Protein AF-0000000067173681 (afdb_homodimer)

Foldseek 3Di:
DDPVPPVCVVQCVLVVVLPQDPPDPVSVVVSVVQVVVQCVVCVVPFDWAWDDADPQFTKTWTWGWDHDPRFIWTKIWMWGAGPNDIDTDDIGTGTDD/DDPVPPVCVVQCVLVVVLPQDPPDPVSVVVSVVQQVVQCVVCVVPFDWAWDDADPQFTKTWTWGWDHDPRFIWTKIWMWGAGPNDIDTDDIGTGTDD

Solvent-accessible surface area (backbone atoms only — not comparable to full-atom values): 10618 Å² total; per-residue (Å²): 133,64,80,84,39,73,65,44,49,59,60,43,48,45,43,42,64,16,46,38,46,67,83,43,71,69,33,36,52,51,42,50,53,52,51,50,53,49,45,65,72,38,58,87,75,46,73,68,43,81,42,62,61,46,99,71,31,48,28,31,36,36,69,41,79,42,80,45,84,64,32,44,28,37,35,40,33,32,32,32,32,46,94,84,43,76,40,68,46,43,62,50,66,42,49,60,131,136,64,78,82,39,72,68,44,46,60,60,43,48,45,43,40,66,15,46,38,46,67,85,45,70,68,33,36,53,50,4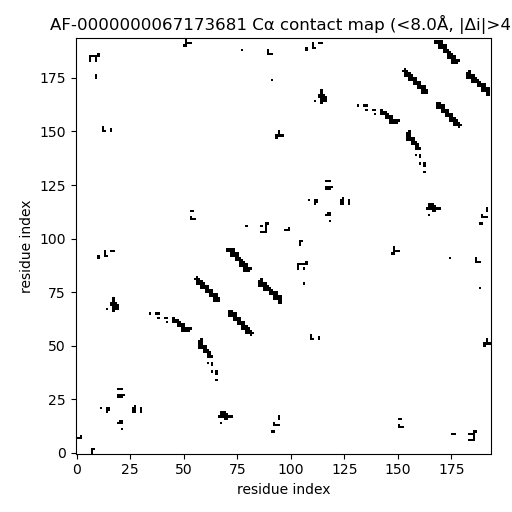3,50,53,52,51,50,52,49,45,65,73,37,57,87,75,45,74,69,43,83,43,62,60,45,98,72,31,48,29,32,37,36,68,40,79,43,80,45,84,64,32,44,27,37,34,41,33,32,33,33,31,46,94,83,44,76,40,68,44,45,63,52,67,41,48,58,131

Structure (mmCIF, N/CA/C/O backbone):
data_AF-0000000067173681-model_v1
#
loop_
_entity.id
_entity.type
_entity.pdbx_description
1 polymer Adhesin/hemolysin
#
loop_
_atom_site.group_PDB
_atom_site.id
_atom_site.type_symbol
_atom_site.label_atom_id
_atom_site.label_alt_id
_atom_site.label_comp_id
_atom_site.label_asym_id
_atom_site.label_entity_id
_atom_site.label_seq_id
_atom_site.pdbx_PDB_ins_code
_atom_site.Cartn_x
_atom_site.Cartn_y
_atom_site.Cartn_z
_atom_site.occupancy
_atom_site.B_iso_or_equiv
_atom_site.auth_seq_id
_atom_site.auth_comp_id
_atom_site.auth_asym_id
_atom_site.auth_atom_id
_atom_site.pdbx_PDB_model_num
ATOM 1 N N . MET A 1 1 ? -10.891 2.629 6.527 1 36.59 1 MET A N 1
ATOM 2 C CA . MET A 1 1 ? -9.789 2.182 7.371 1 36.59 1 MET A CA 1
ATOM 3 C C . MET A 1 1 ? -10.266 1.915 8.797 1 36.59 1 MET A C 1
ATOM 5 O O . MET A 1 1 ? -10.961 2.742 9.383 1 36.59 1 MET A O 1
ATOM 9 N N . ASP A 1 2 ? -10.516 0.755 9.281 1 40.88 2 ASP A N 1
ATOM 10 C CA . ASP A 1 2 ? -11 0.483 10.633 1 40.88 2 ASP A CA 1
ATOM 11 C C . ASP A 1 2 ? -9.898 0.709 11.664 1 40.88 2 ASP A C 1
ATOM 13 O O . ASP A 1 2 ? -8.914 -0.035 11.703 1 40.88 2 ASP A O 1
ATOM 17 N N . PRO A 1 3 ? -9.867 1.715 12.406 1 42.72 3 PRO A N 1
ATOM 18 C CA . PRO A 1 3 ? -8.867 2.008 13.438 1 42.72 3 PRO A CA 1
ATOM 19 C C . PRO A 1 3 ? -8.734 0.89 14.469 1 42.72 3 PRO A C 1
ATOM 21 O O . PRO A 1 3 ? -7.719 0.795 15.164 1 42.72 3 PRO A O 1
ATOM 24 N N . SER A 1 4 ? -9.766 0.269 14.672 1 41.62 4 SER A N 1
ATOM 25 C CA . SER A 1 4 ? -9.734 -0.761 15.703 1 41.62 4 SER A CA 1
ATOM 26 C C . SER A 1 4 ? -8.883 -1.949 15.281 1 41.62 4 SER A C 1
ATOM 28 O O . SER A 1 4 ? -8.586 -2.832 16.094 1 41.62 4 SER A O 1
ATOM 30 N N . ASN A 1 5 ? -8.617 -1.937 14 1 41.41 5 ASN A N 1
ATOM 31 C CA . ASN A 1 5 ? -7.801 -3.051 13.531 1 41.41 5 ASN A CA 1
ATOM 32 C C . ASN A 1 5 ? -6.32 -2.82 13.82 1 41.41 5 ASN A C 1
ATOM 34 O O . ASN A 1 5 ? -5.695 -1.951 13.211 1 41.41 5 ASN A O 1
ATOM 38 N N . VAL A 1 6 ? -5.867 -3.311 14.906 1 46.12 6 VAL A N 1
ATOM 39 C CA . VAL A 1 6 ? -4.496 -3.227 15.391 1 46.12 6 VAL A CA 1
ATOM 40 C C . VAL A 1 6 ? -3.523 -3.371 14.219 1 46.12 6 VAL A C 1
ATOM 42 O O . VAL A 1 6 ? -2.363 -2.963 14.312 1 46.12 6 VAL A O 1
ATOM 45 N N . ASN A 1 7 ? -3.889 -4.117 13.25 1 48.22 7 ASN A N 1
ATOM 46 C CA . ASN A 1 7 ? -3.049 -4.379 12.086 1 48.22 7 ASN A CA 1
ATOM 47 C C . ASN A 1 7 ? -2.861 -3.125 11.234 1 48.22 7 ASN A C 1
ATOM 49 O O . ASN A 1 7 ? -1.974 -3.076 10.383 1 48.22 7 ASN A O 1
ATOM 53 N N . ASN A 1 8 ? -3.721 -2.07 11.539 1 52.69 8 ASN A N 1
ATOM 54 C CA . ASN A 1 8 ? -3.762 -0.814 10.797 1 52.69 8 ASN A CA 1
ATOM 55 C C . ASN A 1 8 ? -2.994 0.289 11.523 1 52.69 8 ASN A C 1
ATOM 57 O O . ASN A 1 8 ? -2.996 1.441 11.086 1 52.69 8 ASN A O 1
ATOM 61 N N . GLY A 1 9 ? -2.445 -0.123 12.641 1 55.47 9 GLY A N 1
ATOM 62 C CA . GLY A 1 9 ? -1.83 0.885 13.492 1 55.47 9 GLY A CA 1
ATOM 63 C C . GLY A 1 9 ? -0.697 1.629 12.812 1 55.47 9 GLY A C 1
ATOM 64 O O . GLY A 1 9 ? -0.591 2.852 12.93 1 55.47 9 GLY A O 1
ATOM 65 N N . GLY A 1 10 ? 0.066 0.924 12.047 1 60.03 10 GLY A N 1
ATOM 66 C CA . GLY A 1 10 ? 1.229 1.562 11.445 1 60.03 10 GLY A CA 1
ATOM 67 C C . GLY A 1 10 ? 0.869 2.59 10.391 1 60.03 10 GLY A C 1
ATOM 68 O O . GLY A 1 10 ? 1.589 3.572 10.203 1 60.03 10 GLY A O 1
ATOM 69 N N . LYS A 1 11 ? -0.298 2.312 9.82 1 64.56 11 LYS A N 1
ATOM 70 C CA . LYS A 1 11 ? -0.664 3.271 8.781 1 64.56 11 LYS A CA 1
ATOM 71 C C . LYS A 1 11 ? -1.027 4.625 9.391 1 64.56 11 LYS A C 1
ATOM 73 O O . LYS A 1 11 ? -0.816 5.668 8.766 1 64.56 11 LYS A O 1
ATOM 78 N N . TRP A 1 12 ? -1.37 4.566 10.711 1 74.69 12 TRP A N 1
ATOM 79 C CA . TRP A 1 12 ? -1.871 5.797 11.32 1 74.69 12 TRP A CA 1
ATOM 80 C C . TRP A 1 12 ? -0.725 6.645 11.859 1 74.69 12 TRP A C 1
ATOM 82 O O . TRP A 1 12 ? -0.858 7.859 12 1 74.69 12 TRP A O 1
ATOM 92 N N . GLN A 1 13 ? 0.354 5.98 12.094 1 80.44 13 GLN A N 1
ATOM 93 C CA . GLN A 1 13 ? 1.46 6.664 12.75 1 80.44 13 GLN A CA 1
ATOM 94 C C . GLN A 1 13 ? 2.07 7.727 11.844 1 80.44 13 GLN A C 1
ATOM 96 O O . GLN A 1 13 ? 2.434 8.812 12.305 1 80.44 13 GLN A O 1
ATOM 101 N N . ALA A 1 14 ? 2.113 7.461 10.617 1 87.44 14 ALA A N 1
ATOM 102 C CA . ALA A 1 14 ? 2.633 8.445 9.672 1 87.44 14 ALA A CA 1
ATOM 103 C C . ALA A 1 14 ? 1.74 9.68 9.625 1 87.44 14 ALA A C 1
ATOM 105 O O . ALA A 1 14 ? 2.232 10.805 9.477 1 87.44 14 ALA A O 1
ATOM 106 N N . TRP A 1 15 ? 0.481 9.469 9.844 1 91.31 15 TRP A N 1
ATOM 107 C CA . TRP A 1 15 ? -0.465 10.578 9.805 1 91.31 15 TRP A CA 1
ATOM 108 C C . TRP A 1 15 ? -0.299 11.477 11.023 1 91.31 15 TRP A C 1
ATOM 110 O O . TRP A 1 15 ? -0.422 12.703 10.922 1 91.31 15 TRP A O 1
ATOM 120 N N . GLN A 1 16 ? -0.052 10.812 12.078 1 90.38 16 GLN A N 1
ATOM 121 C CA . GLN A 1 16 ? 0.198 11.586 13.289 1 90.38 16 GLN A CA 1
ATOM 122 C C . GLN A 1 16 ? 1.449 12.445 13.148 1 90.38 16 GLN A C 1
ATOM 124 O O . GLN A 1 16 ? 1.506 13.562 13.672 1 90.38 16 GLN A O 1
ATOM 129 N N . GLN A 1 17 ? 2.383 11.953 12.469 1 90.38 17 GLN A N 1
ATOM 130 C CA . GLN A 1 17 ? 3.648 12.656 12.312 1 90.38 17 GLN A CA 1
ATOM 131 C C . GLN A 1 17 ? 3.455 13.961 11.539 1 90.38 17 GLN A C 1
ATOM 133 O O . GLN A 1 17 ? 4.207 14.922 11.734 1 90.38 17 GLN A O 1
ATOM 138 N N . ILE A 1 18 ? 2.473 13.977 10.758 1 94.19 18 ILE A N 1
ATOM 139 C CA . ILE A 1 18 ? 2.25 15.227 10.031 1 94.19 18 ILE A CA 1
ATOM 140 C C . ILE A 1 18 ? 1.097 15.992 10.672 1 94.19 18 ILE A C 1
ATOM 142 O O . ILE A 1 18 ? 0.546 16.922 10.062 1 94.19 18 ILE A O 1
ATOM 146 N N . GLY A 1 19 ? 0.665 15.547 11.812 1 94.56 19 GLY A N 1
ATOM 147 C CA . GLY A 1 19 ? -0.113 16.422 12.68 1 94.56 19 GLY A CA 1
ATOM 148 C C . GLY A 1 19 ? -1.581 16.047 12.742 1 94.56 19 GLY A C 1
ATOM 149 O O . GLY A 1 19 ? -2.367 16.688 13.43 1 94.56 19 GLY A O 1
ATOM 150 N N . TYR A 1 20 ? -2.002 15.031 12.031 1 94.62 20 TYR A N 1
ATOM 151 C CA . TYR A 1 20 ? -3.408 14.656 12.094 1 94.62 20 TYR A CA 1
ATOM 152 C C . TYR A 1 20 ? -3.732 14 13.43 1 94.62 20 TYR A C 1
ATOM 154 O O . TYR A 1 20 ? -2.914 13.25 13.977 1 94.62 20 TYR A O 1
ATOM 162 N N . ASP A 1 21 ? -4.855 14.289 13.93 1 91.94 21 ASP A N 1
ATOM 163 C CA . ASP A 1 21 ? -5.395 13.562 15.078 1 91.94 21 ASP A CA 1
ATOM 164 C C . ASP A 1 21 ? -5.98 12.219 14.648 1 91.94 21 ASP A C 1
ATOM 166 O O . ASP A 1 21 ? -7.047 12.172 14.023 1 91.94 21 ASP A O 1
ATOM 170 N N . VAL A 1 22 ? -5.234 11.156 15 1 85.06 22 VAL A N 1
ATOM 171 C CA . VAL A 1 22 ? -5.719 9.844 14.578 1 85.06 22 VAL A CA 1
ATOM 172 C C . VAL A 1 22 ? -6.184 9.055 15.797 1 85.06 22 VAL A C 1
ATOM 174 O O . VAL A 1 22 ? -6.578 7.891 15.672 1 85.06 22 VAL A O 1
ATOM 177 N N . ASP A 1 23 ? -6.184 9.68 16.938 1 84.31 23 ASP A N 1
ATOM 178 C CA . ASP A 1 23 ? -6.535 8.977 18.172 1 84.31 23 ASP A CA 1
ATOM 179 C C . ASP A 1 23 ? -8.039 9.039 18.422 1 84.31 23 ASP A C 1
ATOM 181 O O . ASP A 1 23 ? -8.625 8.07 18.922 1 84.31 23 ASP A O 1
ATOM 185 N N . SER A 1 24 ? -8.609 10.18 18.062 1 89.31 24 SER A N 1
ATOM 186 C CA . SER A 1 24 ? -10.047 10.328 18.266 1 89.31 24 SER A CA 1
ATOM 187 C C . SER A 1 24 ? -10.82 10.039 16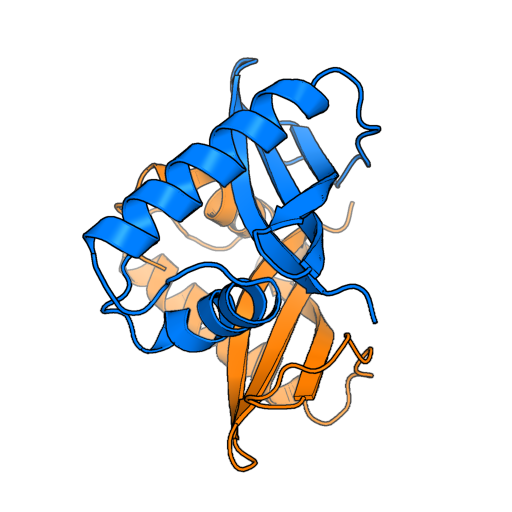.984 1 89.31 24 SER A C 1
ATOM 189 O O . SER A 1 24 ? -10.305 10.242 15.883 1 89.31 24 SER A O 1
ATOM 191 N N . GLU A 1 25 ? -12.07 9.602 17.125 1 89.81 25 GLU A N 1
ATOM 192 C CA . GLU A 1 25 ? -12.93 9.344 15.969 1 89.81 25 GLU A CA 1
ATOM 193 C C . GLU A 1 25 ? -13.148 10.617 15.156 1 89.81 25 GLU A C 1
ATOM 195 O O . GLU A 1 25 ? -13.062 10.594 13.922 1 89.81 25 GLU A O 1
ATOM 200 N N . VAL A 1 26 ? -13.477 11.703 15.859 1 92.56 26 VAL A N 1
ATOM 201 C CA . VAL A 1 26 ? -13.711 12.984 15.211 1 92.56 26 VAL A CA 1
ATOM 202 C C . VAL A 1 26 ? -12.453 13.422 14.461 1 92.56 26 VAL A C 1
ATOM 204 O O . VAL A 1 26 ? -12.523 13.898 13.328 1 92.56 26 VAL A O 1
ATOM 207 N N . GLY A 1 27 ? -11.281 13.266 15.07 1 92.88 27 GLY A N 1
ATOM 208 C CA . GLY A 1 27 ? -10.016 13.562 14.43 1 92.88 27 GLY A CA 1
ATOM 209 C C . GLY A 1 27 ? -9.781 12.766 13.164 1 92.88 27 GLY A C 1
ATOM 210 O O . GLY A 1 27 ? -9.375 13.312 12.133 1 92.88 27 GLY A O 1
ATOM 211 N N . ARG A 1 28 ? -10.039 11.492 13.266 1 90.38 28 ARG A N 1
ATOM 212 C CA . ARG A 1 28 ? -9.859 10.609 12.109 1 90.38 28 ARG A CA 1
ATOM 213 C C . ARG A 1 28 ? -10.797 11.008 10.969 1 90.38 28 ARG A C 1
ATOM 215 O O . ARG A 1 28 ? -10.391 11.008 9.805 1 90.38 28 ARG A O 1
ATOM 222 N N . GLN A 1 29 ? -11.992 11.32 11.273 1 92.88 29 GLN A N 1
ATOM 223 C CA . GLN A 1 29 ? -12.945 11.742 10.242 1 92.88 29 GLN A CA 1
ATOM 224 C C . GLN A 1 29 ? -12.5 13.047 9.586 1 92.88 29 GLN A C 1
ATOM 226 O O . GLN A 1 29 ? -12.586 13.188 8.367 1 92.88 29 GLN A O 1
ATOM 231 N N . SER A 1 30 ? -12.055 13.953 10.445 1 94.69 30 SER A N 1
ATOM 232 C CA . SER A 1 30 ? -11.547 15.219 9.93 1 94.69 30 SER A CA 1
ATOM 233 C C . SER A 1 30 ? -10.336 15.008 9.039 1 94.69 30 SER A C 1
ATOM 235 O O . SER A 1 30 ? -10.234 15.594 7.961 1 94.69 30 SER A O 1
ATOM 237 N N . ALA A 1 31 ? -9.406 14.18 9.516 1 93.56 31 ALA A N 1
ATOM 238 C CA . ALA A 1 31 ? -8.211 13.859 8.734 1 93.56 31 ALA A CA 1
ATOM 239 C C . ALA A 1 31 ? -8.586 13.242 7.391 1 93.56 31 ALA A C 1
ATOM 241 O O . ALA A 1 31 ? -8.078 13.664 6.348 1 93.56 31 ALA A O 1
ATOM 242 N N . ALA A 1 32 ? -9.461 12.281 7.469 1 92.31 32 ALA A N 1
ATOM 243 C CA . ALA A 1 32 ? -9.891 11.594 6.254 1 92.31 32 ALA A CA 1
ATOM 244 C C . ALA A 1 32 ? -10.5 12.578 5.254 1 92.31 32 ALA A C 1
ATOM 246 O O . ALA A 1 32 ? -10.172 12.547 4.066 1 92.31 32 ALA A O 1
ATOM 247 N N . SER A 1 33 ? -11.391 13.438 5.746 1 96.19 33 SER A N 1
ATOM 248 C CA . SER A 1 33 ? -12.031 14.43 4.887 1 96.19 33 SER A CA 1
ATOM 249 C C . SER A 1 33 ? -10.992 15.359 4.25 1 96.19 33 SER A C 1
ATOM 251 O O . SER A 1 33 ? -11.078 15.656 3.057 1 96.19 33 SER A O 1
ATOM 253 N N . ASP A 1 34 ? -10.086 15.766 4.992 1 97.31 34 ASP A N 1
ATOM 254 C CA . ASP A 1 34 ? -9.039 16.656 4.488 1 97.31 34 ASP A CA 1
ATOM 255 C C . ASP A 1 34 ? -8.188 15.953 3.428 1 97.31 34 ASP A C 1
ATOM 257 O O . ASP A 1 34 ? -7.934 16.516 2.361 1 97.31 34 ASP A O 1
ATOM 261 N N . VAL A 1 35 ? -7.785 14.734 3.682 1 95.56 35 VAL A N 1
ATOM 262 C CA . VAL A 1 35 ? -6.934 13.969 2.781 1 95.56 35 VAL A CA 1
ATOM 263 C C . VAL A 1 35 ? -7.676 13.688 1.478 1 95.56 35 VAL A C 1
ATOM 265 O O . VAL A 1 35 ? -7.121 13.859 0.389 1 95.56 35 VAL A O 1
ATOM 268 N N . VAL A 1 36 ? -8.93 13.344 1.622 1 95.06 36 VAL A N 1
ATOM 269 C CA . VAL A 1 36 ? -9.734 13.07 0.438 1 95.06 36 VAL A CA 1
ATOM 270 C C . VAL A 1 36 ? -9.844 14.328 -0.416 1 95.06 36 VAL A C 1
ATOM 272 O O . VAL A 1 36 ? -9.719 14.266 -1.642 1 95.06 36 VAL A O 1
ATOM 275 N N . ALA A 1 37 ? -10.117 15.445 0.213 1 97.38 37 ALA A N 1
ATOM 276 C CA . ALA A 1 37 ? -10.203 16.703 -0.513 1 97.38 37 ALA A CA 1
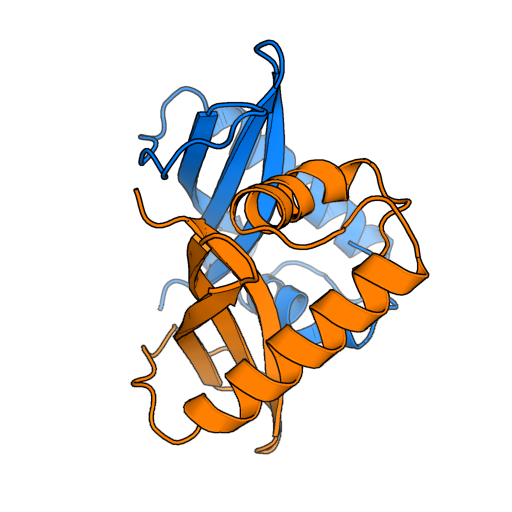ATOM 277 C C . ALA A 1 37 ? -8.898 17 -1.251 1 97.38 37 ALA A C 1
ATOM 279 O O . ALA A 1 37 ? -8.914 17.438 -2.406 1 97.38 37 ALA A O 1
ATOM 280 N N . GLN A 1 38 ? -7.789 16.734 -0.604 1 97.81 38 GLN A N 1
ATOM 281 C CA . GLN A 1 38 ? -6.496 16.984 -1.229 1 97.81 38 GLN A CA 1
ATOM 282 C C . GLN A 1 38 ? -6.266 16.047 -2.408 1 97.81 38 GLN A C 1
ATOM 284 O O . GLN A 1 38 ? -5.809 16.484 -3.471 1 97.81 38 GLN A O 1
ATOM 289 N N . ILE A 1 39 ? -6.602 14.828 -2.273 1 96.62 39 ILE A N 1
ATOM 290 C CA . ILE A 1 39 ? -6.457 13.875 -3.365 1 96.62 39 ILE A CA 1
ATOM 291 C C . ILE A 1 39 ? -7.309 14.32 -4.555 1 96.62 39 ILE A C 1
ATOM 293 O O . ILE A 1 39 ? -6.82 14.383 -5.684 1 96.62 39 ILE A O 1
ATOM 297 N N . GLN A 1 40 ? -8.531 14.617 -4.25 1 95.06 40 GLN A N 1
ATOM 298 C CA . GLN A 1 40 ? -9.469 14.977 -5.305 1 95.06 40 GLN A CA 1
ATOM 299 C C . GLN A 1 40 ? -8.992 16.203 -6.066 1 95.06 40 GLN A C 1
ATOM 301 O O . GLN A 1 40 ? -9.141 16.281 -7.289 1 95.06 40 GLN A O 1
ATOM 306 N N . SER A 1 41 ? -8.422 17.094 -5.363 1 96.69 41 SER A N 1
ATOM 307 C CA . SER A 1 41 ? -7.992 18.344 -5.988 1 96.69 41 SER A CA 1
ATOM 308 C C . SER A 1 41 ? -6.75 18.125 -6.848 1 96.69 41 SER A C 1
ATOM 310 O O . SER A 1 41 ? -6.473 18.922 -7.754 1 96.69 41 SER A O 1
ATOM 312 N N . GLN A 1 42 ? -5.984 17.031 -6.574 1 96.62 42 GLN A N 1
ATOM 313 C CA . GLN A 1 42 ? -4.684 16.891 -7.219 1 96.62 42 GLN A CA 1
ATOM 314 C C . GLN A 1 42 ? -4.691 15.758 -8.234 1 96.62 42 GLN A C 1
ATOM 316 O O . GLN A 1 42 ? -3.848 15.711 -9.125 1 96.62 42 GLN A O 1
ATOM 321 N N . LEU A 1 43 ? -5.551 14.82 -8.102 1 92.38 43 LEU A N 1
ATOM 322 C CA . LEU A 1 43 ? -5.508 13.586 -8.875 1 92.38 43 LEU A CA 1
ATOM 323 C C . LEU A 1 43 ? -5.52 13.883 -10.367 1 92.38 43 LEU A C 1
ATOM 325 O O . LEU A 1 43 ? -4.84 13.203 -11.148 1 92.38 43 LEU A O 1
ATOM 329 N N . GLY A 1 44 ? -6.293 14.922 -10.789 1 91.19 44 GLY A N 1
ATOM 330 C CA . GLY A 1 44 ? -6.41 15.25 -12.203 1 91.19 44 GLY A CA 1
ATOM 331 C C . GLY A 1 44 ? -5.137 15.828 -12.789 1 91.19 44 GLY A C 1
ATOM 332 O O . GLY A 1 44 ? -4.926 15.789 -14 1 91.19 44 GLY A O 1
ATOM 333 N N . SER A 1 45 ? -4.242 16.234 -11.93 1 94.19 45 SER A N 1
ATOM 334 C CA . SER A 1 45 ? -3.043 16.906 -12.414 1 94.19 45 SER A CA 1
ATOM 335 C C . SER A 1 45 ? -1.778 16.203 -11.938 1 94.19 45 SER A C 1
ATOM 337 O O . SER A 1 45 ? -0.666 16.625 -12.25 1 94.19 45 SER A O 1
ATOM 339 N N . THR A 1 46 ? -1.901 15.203 -11.219 1 95.25 46 THR A N 1
ATOM 340 C CA . THR A 1 46 ? -0.751 14.445 -10.742 1 95.25 46 THR A CA 1
ATOM 341 C C . THR A 1 46 ? -0.407 13.312 -11.703 1 95.25 46 THR A C 1
ATOM 343 O O . THR A 1 46 ? -1.284 12.547 -12.117 1 95.25 46 THR A O 1
ATOM 346 N N . PRO A 1 47 ? 0.865 13.203 -12.109 1 96.38 47 PRO A N 1
ATOM 347 C CA . PRO A 1 47 ? 1.241 12.109 -13 1 96.38 47 PRO A CA 1
ATOM 348 C C . PRO A 1 47 ? 0.953 10.734 -12.406 1 96.38 47 PRO A C 1
ATOM 350 O O . PRO A 1 47 ? 1.136 10.531 -11.203 1 96.38 47 PRO A O 1
ATOM 353 N N . ALA A 1 48 ? 0.468 9.867 -13.25 1 95.69 48 ALA A N 1
ATOM 354 C CA . ALA A 1 48 ? 0.209 8.477 -12.875 1 95.69 48 ALA A CA 1
ATOM 355 C C . ALA A 1 48 ? 1.254 7.543 -13.477 1 95.69 48 ALA A C 1
ATOM 357 O O . ALA A 1 48 ? 1.646 7.707 -14.633 1 95.69 48 ALA A O 1
ATOM 358 N N . GLU A 1 49 ? 1.744 6.676 -12.641 1 95.69 49 GLU A N 1
ATOM 359 C CA . GLU A 1 49 ? 2.607 5.605 -13.133 1 95.69 49 GLU A CA 1
ATOM 360 C C . GLU A 1 49 ? 1.804 4.344 -13.438 1 95.69 49 GLU A C 1
ATOM 362 O O . GLU A 1 49 ? 1.126 3.803 -12.562 1 95.69 49 GLU A O 1
ATOM 367 N N . ALA A 1 50 ? 1.933 3.898 -14.734 1 93.81 50 ALA A N 1
ATOM 368 C CA . ALA A 1 50 ? 1.22 2.686 -15.125 1 93.81 50 ALA A CA 1
ATOM 369 C C . ALA A 1 50 ? 1.816 1.455 -14.445 1 93.81 50 ALA A C 1
ATOM 371 O O . ALA A 1 50 ? 3.039 1.317 -14.359 1 93.81 50 ALA A O 1
ATOM 372 N N . LEU A 1 51 ? 0.898 0.636 -13.883 1 90.31 51 LEU A N 1
ATOM 373 C CA . LEU A 1 51 ? 1.25 -0.688 -13.383 1 90.31 51 LEU A CA 1
ATOM 374 C C . LEU A 1 51 ? 0.711 -1.778 -14.305 1 90.31 51 LEU A C 1
ATOM 376 O O . LEU A 1 51 ? -0.175 -1.522 -15.125 1 90.31 51 LEU A O 1
ATOM 380 N N . PRO A 1 52 ? 1.366 -2.936 -14.234 1 87.56 52 PRO A N 1
ATOM 381 C CA . PRO A 1 52 ? 0.794 -4.012 -15.047 1 87.56 52 PRO A CA 1
ATOM 382 C C . PRO A 1 52 ? -0.707 -4.184 -14.828 1 87.56 52 PRO A C 1
ATOM 384 O O . PRO A 1 52 ? -1.158 -4.305 -13.688 1 87.56 52 PRO A O 1
ATOM 387 N N . ALA A 1 53 ? -1.405 -4.207 -15.977 1 86.25 53 ALA A N 1
ATOM 388 C CA . ALA A 1 53 ? -2.861 -4.316 -15.922 1 86.25 53 ALA A CA 1
ATOM 389 C C . ALA A 1 53 ? -3.291 -5.73 -15.547 1 86.25 53 ALA A C 1
ATOM 391 O O . ALA A 1 53 ? -2.5 -6.672 -15.633 1 86.25 53 ALA A O 1
ATOM 392 N N . THR A 1 54 ? -4.543 -5.828 -15.031 1 81.25 54 THR A N 1
ATOM 393 C CA . THR A 1 54 ? -5.195 -7.117 -14.844 1 81.25 54 THR A CA 1
ATOM 394 C C . THR A 1 54 ? -6.312 -7.312 -15.867 1 81.25 54 THR A C 1
ATOM 396 O O . THR A 1 54 ? -6.609 -6.406 -16.641 1 81.25 54 THR A O 1
ATOM 399 N N . LYS A 1 55 ? -6.84 -8.469 -15.883 1 78.06 55 LYS A N 1
ATOM 400 C CA . LYS A 1 55 ? -7.965 -8.711 -16.781 1 78.06 55 LYS A CA 1
ATOM 401 C C . LYS A 1 55 ? -9.172 -7.867 -16.391 1 78.06 55 LYS A C 1
ATOM 403 O O . LYS A 1 55 ? -10.117 -7.723 -17.172 1 78.06 55 LYS A O 1
ATOM 408 N N . TRP A 1 56 ? -9.117 -7.316 -15.266 1 79.25 56 TRP A N 1
ATOM 409 C CA . TRP A 1 56 ? -10.266 -6.562 -14.766 1 79.25 56 TRP A CA 1
ATOM 410 C C . TRP A 1 56 ? -10.094 -5.07 -15.047 1 79.25 56 TRP A C 1
ATOM 412 O O . TRP A 1 56 ? -11.055 -4.305 -14.961 1 79.25 56 TRP A O 1
ATOM 422 N N . GLY A 1 57 ? -8.859 -4.723 -15.336 1 84.69 57 G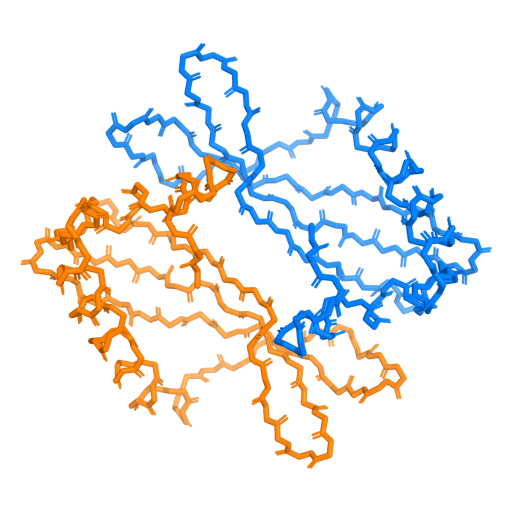LY A N 1
ATOM 423 C CA . GLY A 1 57 ? -8.719 -3.316 -15.68 1 84.69 57 GLY A CA 1
ATOM 424 C C . GLY A 1 57 ? -7.293 -2.807 -15.531 1 84.69 57 GLY A C 1
ATOM 425 O O . GLY A 1 57 ? -6.398 -3.557 -15.141 1 84.69 57 GLY A O 1
ATOM 426 N N . ASP A 1 58 ? -7.156 -1.52 -15.852 1 91.12 58 ASP A N 1
ATOM 427 C CA . ASP A 1 58 ? -5.863 -0.852 -15.773 1 91.12 58 ASP A CA 1
ATOM 428 C C . ASP A 1 58 ? -5.52 -0.478 -14.336 1 91.12 58 ASP A C 1
ATOM 430 O O . ASP A 1 58 ? -6.414 -0.246 -13.516 1 91.12 58 ASP A O 1
ATOM 434 N N . ARG A 1 59 ? -4.266 -0.453 -14.039 1 92 59 ARG A N 1
ATOM 435 C CA . ARG A 1 59 ? -3.787 -0.066 -12.719 1 92 59 ARG A CA 1
ATOM 436 C C . ARG A 1 59 ? -2.77 1.066 -12.812 1 92 59 ARG A C 1
ATOM 438 O O . ARG A 1 59 ? -2.004 1.141 -13.773 1 92 59 ARG A O 1
ATOM 445 N N . PHE A 1 60 ? -2.756 1.915 -11.789 1 94.62 60 PHE A N 1
ATOM 446 C CA . PHE A 1 60 ? -1.831 3.041 -11.734 1 94.62 60 PHE A CA 1
ATOM 447 C C . PHE A 1 60 ? -1.385 3.309 -10.305 1 94.62 60 PHE A C 1
ATOM 449 O O . PHE A 1 60 ? -2.158 3.125 -9.359 1 94.62 60 PHE A O 1
ATOM 456 N N . GLN A 1 61 ? -0.209 3.715 -10.219 1 95.44 61 GLN A N 1
ATOM 457 C CA . GLN A 1 61 ? 0.263 4.328 -8.977 1 95.44 61 GLN A CA 1
ATOM 458 C C . GLN A 1 61 ? 0.306 5.852 -9.102 1 95.44 61 GLN A C 1
ATOM 460 O O . GLN A 1 61 ? 0.767 6.383 -10.117 1 95.44 61 GLN A O 1
ATOM 465 N N . VAL A 1 62 ? -0.222 6.559 -8.219 1 97 62 VAL A N 1
ATOM 466 C CA . VAL A 1 62 ? -0.189 8.016 -8.156 1 97 62 VAL A CA 1
ATOM 467 C C . VAL A 1 62 ? 0.4 8.469 -6.824 1 97 62 VAL A C 1
ATOM 469 O O . VAL A 1 62 ? -0.071 8.055 -5.762 1 97 62 VAL A O 1
ATOM 472 N N . ASN A 1 63 ? 1.412 9.25 -6.816 1 97.44 63 ASN A N 1
ATOM 473 C CA . ASN A 1 63 ? 2.029 9.812 -5.621 1 97.44 63 ASN A CA 1
ATOM 474 C C . ASN A 1 63 ? 1.539 11.234 -5.359 1 97.44 63 ASN A C 1
ATOM 476 O O . ASN A 1 63 ? 1.9 12.164 -6.086 1 97.44 63 ASN A O 1
ATOM 480 N N . VAL A 1 64 ? 0.765 11.453 -4.352 1 97.5 64 VAL A N 1
ATOM 481 C CA . VAL A 1 64 ? 0.078 12.719 -4.086 1 97.5 64 VAL A CA 1
ATOM 482 C C . VAL A 1 64 ? 0.739 13.422 -2.906 1 97.5 64 VAL A C 1
ATOM 484 O O . VAL A 1 64 ? 0.792 12.883 -1.799 1 97.5 64 VAL A O 1
ATOM 487 N N . PRO A 1 65 ? 1.177 14.633 -3.121 1 97.69 65 PRO A N 1
ATOM 488 C CA . PRO A 1 65 ? 1.606 15.398 -1.95 1 97.69 65 PRO A CA 1
ATOM 489 C C . PRO A 1 65 ? 0.459 15.695 -0.985 1 97.69 65 PRO A C 1
ATOM 491 O O . PRO A 1 65 ? -0.639 16.047 -1.418 1 97.69 65 PRO A O 1
ATOM 494 N N . ILE A 1 66 ? 0.655 15.445 0.292 1 97.5 66 ILE A N 1
ATOM 495 C CA . ILE A 1 66 ? -0.313 15.711 1.352 1 97.5 66 ILE A CA 1
ATOM 496 C C . ILE A 1 66 ? 0.288 16.672 2.371 1 97.5 66 ILE A C 1
ATOM 498 O O . ILE A 1 66 ? 1.429 16.5 2.805 1 97.5 66 ILE A O 1
ATOM 502 N N . SER A 1 67 ? -0.51 17.672 2.648 1 97.94 67 SER A N 1
ATOM 503 C CA . SER A 1 67 ? -0.147 18.594 3.719 1 97.94 67 SER A CA 1
ATOM 504 C C . SER A 1 67 ? -1.047 18.406 4.938 1 97.94 67 SER A C 1
ATOM 506 O O . SER A 1 67 ? -2.271 18.516 4.832 1 97.94 67 SER A O 1
ATOM 508 N N . GLY A 1 68 ? -0.364 18.078 6.062 1 97.06 68 GLY A N 1
ATOM 509 C CA . GLY A 1 68 ? -1.087 18.031 7.324 1 97.06 68 GLY A CA 1
ATOM 510 C C . GLY A 1 68 ? -0.882 19.266 8.18 1 97.06 68 GLY A C 1
ATOM 511 O O . GLY A 1 68 ? -0.175 20.188 7.773 1 97.06 68 GLY A O 1
ATOM 512 N N . PRO A 1 69 ? -1.504 19.25 9.383 1 96.94 69 PRO A N 1
ATOM 513 C CA . PRO A 1 69 ? -1.452 20.422 10.273 1 96.94 69 PRO A CA 1
ATOM 514 C C . PRO A 1 69 ? -0.026 20.797 10.656 1 96.94 69 PRO A C 1
ATOM 516 O O . PRO A 1 69 ? 0.258 21.984 10.891 1 96.94 69 PRO A O 1
ATOM 519 N N . SER A 1 70 ? 0.883 19.781 10.719 1 95.75 70 SER A N 1
ATOM 520 C CA . SER A 1 70 ? 2.207 20.109 11.242 1 95.75 70 SER A CA 1
ATOM 521 C C . SER A 1 70 ? 3.305 19.438 10.43 1 95.75 70 SER A C 1
ATOM 523 O O . SER A 1 70 ? 4.402 19.203 10.938 1 95.75 70 SER A O 1
ATOM 525 N N . GLY A 1 71 ? 3.006 19.047 9.219 1 95.25 71 GLY A N 1
ATOM 526 C CA . GLY A 1 71 ? 3.994 18.406 8.359 1 95.25 71 GLY A CA 1
ATOM 527 C C . GLY A 1 71 ? 3.422 17.953 7.027 1 95.25 71 GLY A C 1
ATOM 528 O O . GLY A 1 71 ? 2.213 18.047 6.805 1 95.25 71 GLY A O 1
ATOM 529 N N . ASP A 1 72 ? 4.363 17.453 6.117 1 96.56 72 ASP A N 1
ATOM 530 C CA . ASP A 1 72 ? 3.996 17.031 4.766 1 96.56 72 ASP A CA 1
ATOM 531 C C . ASP A 1 72 ? 4.527 15.641 4.457 1 96.56 72 ASP A C 1
ATOM 533 O O . ASP A 1 72 ? 5.426 15.148 5.141 1 96.56 72 ASP A O 1
ATOM 537 N N . GLY A 1 73 ? 3.887 15.102 3.492 1 95.56 73 GLY A N 1
ATOM 538 C CA . GLY A 1 73 ? 4.359 13.82 2.982 1 95.56 73 GLY A CA 1
ATOM 539 C C . GLY A 1 73 ? 3.82 13.492 1.604 1 95.56 73 GLY A C 1
ATOM 540 O O . GLY A 1 73 ? 3.084 14.289 1.014 1 95.56 73 GLY A O 1
ATOM 541 N N . THR A 1 74 ? 4.316 12.438 1.051 1 96.44 74 THR A N 1
ATOM 542 C CA . THR A 1 74 ? 3.787 11.867 -0.185 1 96.44 74 THR A CA 1
ATOM 543 C C . THR A 1 74 ? 2.908 10.656 0.109 1 96.44 74 THR A C 1
ATOM 545 O O . THR A 1 74 ? 3.373 9.672 0.685 1 96.44 74 THR A O 1
ATOM 548 N N . LEU A 1 75 ? 1.67 10.773 -0.233 1 96.06 75 LEU A N 1
ATOM 549 C CA . LEU A 1 75 ? 0.776 9.625 -0.196 1 96.06 75 LEU A CA 1
ATOM 550 C C . LEU A 1 75 ? 0.914 8.789 -1.464 1 96.06 75 LEU A C 1
ATOM 552 O O . LEU A 1 75 ? 0.498 9.219 -2.543 1 96.06 75 LEU A O 1
ATOM 556 N N . VAL A 1 76 ? 1.554 7.641 -1.319 1 94.56 76 VAL A N 1
ATOM 557 C CA . VAL A 1 76 ? 1.596 6.684 -2.42 1 94.56 76 VAL A CA 1
ATOM 558 C C . VAL A 1 76 ? 0.255 5.961 -2.527 1 94.56 76 VAL A C 1
ATOM 560 O O . VAL A 1 76 ? -0.19 5.32 -1.571 1 94.56 76 VAL A O 1
ATOM 563 N N . THR A 1 77 ? -0.464 6.102 -3.639 1 94 77 THR A N 1
ATOM 564 C CA . THR A 1 77 ? -1.768 5.48 -3.85 1 94 77 THR A CA 1
ATOM 565 C C . THR A 1 77 ? -1.737 4.559 -5.062 1 94 77 THR A C 1
ATOM 567 O O . THR A 1 77 ? -1.058 4.844 -6.051 1 94 77 THR A O 1
ATOM 570 N N . VAL A 1 78 ? -2.408 3.502 -4.98 1 92.81 78 VAL A N 1
ATOM 571 C CA . VAL A 1 78 ? -2.576 2.562 -6.086 1 92.81 78 VAL A CA 1
ATOM 572 C C . VAL A 1 78 ? -4.055 2.434 -6.434 1 92.81 78 VAL A C 1
ATOM 574 O O . VAL A 1 78 ? -4.895 2.246 -5.551 1 92.81 78 VAL A O 1
ATOM 577 N N . TRP A 1 79 ? -4.27 2.559 -7.727 1 92.19 79 TRP A N 1
ATOM 578 C CA . TRP A 1 79 ? -5.641 2.615 -8.227 1 92.19 79 TRP A CA 1
ATOM 579 C C . TRP A 1 79 ? -5.887 1.529 -9.266 1 92.19 79 TRP A C 1
ATOM 581 O O . TRP A 1 79 ? -4.973 1.143 -9.992 1 92.19 79 TRP A O 1
ATOM 591 N N . GLN A 1 80 ? -7.078 1.094 -9.328 1 89.25 80 GLN A N 1
ATOM 592 C CA . GLN A 1 80 ? -7.562 0.237 -10.406 1 89.25 80 GLN A CA 1
ATOM 593 C C . GLN A 1 80 ? -8.773 0.856 -11.094 1 89.25 80 GLN A C 1
ATOM 595 O O . GLN A 1 80 ? -9.672 1.376 -10.43 1 89.25 80 GLN A O 1
ATOM 600 N N . VAL A 1 81 ? -8.648 0.882 -12.375 1 89 81 VAL A N 1
ATOM 601 C CA . VAL A 1 81 ? -9.75 1.432 -13.156 1 89 81 VAL A CA 1
ATOM 602 C C . VAL A 1 81 ? -10.625 0.298 -13.68 1 89 81 VAL A C 1
ATOM 604 O O . VAL A 1 81 ? -10.172 -0.525 -14.484 1 89 81 VAL A O 1
ATOM 607 N N . GLU A 1 82 ? -11.836 0.252 -13.102 1 81.12 82 GLU A N 1
ATOM 608 C CA . GLU A 1 82 ? -12.844 -0.697 -13.57 1 81.12 82 GLU A CA 1
ATOM 609 C C . GLU A 1 82 ? -14.008 0.021 -14.25 1 81.12 82 GLU A C 1
ATOM 611 O O . GLU A 1 82 ? -14.688 0.834 -13.617 1 81.12 82 GLU A O 1
ATOM 616 N N . ASN A 1 83 ? -14.266 -0.31 -15.477 1 84.56 83 ASN A N 1
ATOM 617 C CA . ASN A 1 83 ? -15.328 0.318 -16.25 1 84.56 83 ASN A CA 1
ATOM 618 C C . ASN A 1 83 ? -15.234 1.84 -16.203 1 84.56 83 ASN A C 1
ATOM 620 O O . ASN A 1 83 ? -16.234 2.521 -15.961 1 84.56 83 ASN A O 1
ATOM 624 N N . GLY A 1 84 ? -14.047 2.34 -16.234 1 86.12 84 GLY A N 1
ATOM 625 C CA . GLY A 1 84 ? -13.797 3.77 -16.312 1 86.12 84 GLY A CA 1
ATOM 626 C C . GLY A 1 84 ? -13.797 4.461 -14.961 1 86.12 84 GLY A C 1
ATOM 627 O O . GLY A 1 84 ? -13.586 5.672 -14.883 1 86.12 84 GLY A O 1
ATOM 628 N N . VAL A 1 85 ? -14.07 3.787 -13.906 1 86.44 85 VAL A N 1
ATOM 629 C CA . VAL A 1 85 ? -14.133 4.367 -12.57 1 86.44 85 VAL A CA 1
ATOM 630 C C . VAL A 1 85 ? -12.906 3.941 -11.766 1 86.44 85 VAL A C 1
ATOM 632 O O . VAL A 1 85 ? -12.688 2.75 -11.531 1 86.44 85 VAL A O 1
ATOM 635 N N . PRO A 1 86 ? -12.086 4.945 -11.391 1 88.5 86 PRO A N 1
ATOM 636 C CA . PRO A 1 86 ? -10.914 4.59 -10.586 1 88.5 86 PRO A CA 1
ATOM 637 C C . PRO A 1 86 ? -11.266 4.301 -9.133 1 88.5 86 PRO A C 1
ATOM 639 O O . PRO A 1 86 ? -12.086 5.008 -8.539 1 88.5 86 PRO A O 1
ATOM 642 N N . ARG A 1 87 ? -10.742 3.258 -8.625 1 87.25 87 ARG A N 1
ATOM 643 C CA . ARG A 1 87 ? -10.891 2.877 -7.227 1 87.25 87 ARG A CA 1
ATOM 644 C C . ARG A 1 87 ? -9.523 2.738 -6.555 1 87.25 87 ARG A C 1
ATOM 646 O O . ARG A 1 87 ? -8.641 2.055 -7.074 1 87.25 87 ARG A O 1
ATOM 653 N N . MET A 1 88 ? -9.391 3.385 -5.484 1 89.25 88 MET A N 1
ATOM 654 C CA . MET A 1 88 ? -8.133 3.252 -4.754 1 89.25 88 MET A CA 1
ATOM 655 C C . MET A 1 88 ? -8.047 1.891 -4.07 1 89.25 88 MET A C 1
ATOM 657 O O . MET A 1 88 ? -8.898 1.542 -3.256 1 89.25 88 MET A O 1
ATOM 661 N N . ILE A 1 89 ? -7.02 1.145 -4.297 1 87.25 89 ILE A N 1
ATOM 662 C CA . ILE A 1 89 ? -6.902 -0.216 -3.783 1 87.25 89 ILE A CA 1
ATOM 663 C C . ILE A 1 89 ? -6.074 -0.213 -2.5 1 87.25 89 ILE A C 1
ATOM 665 O O . ILE A 1 89 ? -6.328 -1.002 -1.588 1 87.25 89 ILE A O 1
ATOM 669 N N . THR A 1 90 ? -5.055 0.587 -2.414 1 87.75 90 THR A N 1
ATOM 670 C CA . THR A 1 90 ? -4.223 0.71 -1.222 1 87.75 90 THR A CA 1
ATOM 671 C C . THR A 1 90 ? -3.455 2.029 -1.232 1 87.75 90 THR A C 1
ATOM 673 O O . THR A 1 90 ? -3.508 2.775 -2.211 1 87.75 90 THR A O 1
ATOM 676 N N . ASN A 1 91 ? -2.9 2.359 -0.132 1 91.38 91 ASN A N 1
ATOM 677 C CA . ASN A 1 91 ? -2.057 3.543 -0.015 1 91.38 91 ASN A CA 1
ATOM 678 C C . ASN A 1 91 ? -1.129 3.453 1.193 1 91.38 91 ASN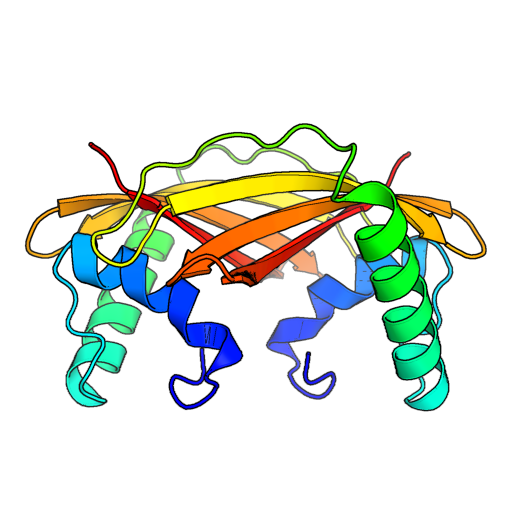 A C 1
ATOM 680 O O . ASN A 1 91 ? -1.334 2.619 2.078 1 91.38 91 ASN A O 1
ATOM 684 N N . PHE A 1 92 ? -0.089 4.262 1.219 1 90.62 92 PHE A N 1
ATOM 685 C CA . PHE A 1 92 ? 0.721 4.512 2.404 1 90.62 92 PHE A CA 1
ATOM 686 C C . PHE A 1 92 ? 1.393 5.879 2.322 1 90.62 92 PHE A C 1
ATOM 688 O O . PHE A 1 92 ? 1.683 6.367 1.229 1 90.62 92 PHE A O 1
ATOM 695 N N . LEU A 1 93 ? 1.629 6.453 3.459 1 93.12 93 LEU A N 1
ATOM 696 C CA . LEU A 1 93 ? 2.168 7.809 3.539 1 93.12 93 LEU A CA 1
ATOM 697 C C . LEU A 1 93 ? 3.668 7.781 3.812 1 93.12 93 LEU A C 1
ATOM 699 O O . LEU A 1 93 ? 4.117 7.133 4.762 1 93.12 93 LEU A O 1
ATOM 703 N N . LYS A 1 94 ? 4.43 8.438 2.926 1 92.75 94 LYS A N 1
ATOM 704 C CA . LYS A 1 94 ? 5.84 8.742 3.152 1 92.75 94 LYS A CA 1
ATOM 705 C C . LYS A 1 94 ? 6.02 10.156 3.693 1 92.75 94 LYS A C 1
ATOM 707 O O . LYS A 1 94 ? 5.844 11.133 2.963 1 92.75 94 LYS A O 1
ATOM 712 N N . VAL A 1 95 ? 6.391 10.266 4.965 1 91.69 95 VAL A N 1
ATOM 713 C CA . VAL A 1 95 ? 6.551 11.578 5.574 1 91.69 95 VAL A CA 1
ATOM 714 C C . VAL A 1 95 ? 7.824 12.242 5.047 1 91.69 95 VAL A C 1
ATOM 716 O O . VAL A 1 95 ? 8.844 11.578 4.859 1 91.69 95 VAL A O 1
ATOM 719 N N . TRP A 1 96 ? 7.645 13.539 4.812 1 89.75 96 TRP A N 1
ATOM 720 C CA . TRP A 1 96 ? 8.828 14.289 4.406 1 89.75 96 TRP A CA 1
ATOM 721 C C . TRP A 1 96 ? 9.664 14.688 5.621 1 89.75 96 TRP A C 1
ATOM 723 O O . TRP A 1 96 ? 9.117 14.977 6.688 1 89.75 96 TRP A O 1
ATOM 733 N N . LYS A 1 97 ? 11.047 14.438 5.57 1 76.88 97 LYS A N 1
ATOM 734 C CA . LYS A 1 97 ? 11.961 14.82 6.637 1 76.88 97 LYS A CA 1
ATOM 735 C C . LYS A 1 97 ? 12.062 16.344 6.75 1 76.88 97 LYS A C 1
ATOM 737 O O . LYS A 1 97 ? 11.898 17.047 5.762 1 76.88 97 LYS A O 1
ATOM 742 N N . MET B 1 1 ? -7.367 -9.352 5.172 1 36.97 1 MET B N 1
ATOM 743 C CA . MET B 1 1 ? -8.023 -8.734 4.02 1 36.97 1 MET B CA 1
ATOM 744 C C . MET B 1 1 ? -9.477 -9.18 3.928 1 36.97 1 MET B C 1
ATOM 746 O O . MET B 1 1 ? -9.781 -10.375 3.99 1 36.97 1 MET B O 1
ATOM 750 N N . ASP B 1 2 ? -10.484 -8.469 4.32 1 42.09 2 ASP B N 1
ATOM 751 C CA . ASP B 1 2 ? -11.883 -8.875 4.266 1 42.09 2 ASP B CA 1
ATOM 752 C C . ASP B 1 2 ? -12.406 -8.867 2.83 1 42.09 2 ASP B C 1
ATOM 754 O O . ASP B 1 2 ? -12.516 -7.801 2.217 1 42.09 2 ASP B O 1
ATOM 758 N N . PRO B 1 3 ? -12.609 -9.914 2.178 1 43.06 3 PRO B N 1
ATOM 759 C CA . PRO B 1 3 ? -13.117 -10.008 0.809 1 43.06 3 PRO B CA 1
ATOM 760 C C . PRO B 1 3 ? -14.477 -9.336 0.641 1 43.06 3 PRO B C 1
ATOM 762 O O . PRO B 1 3 ? -14.875 -9.008 -0.48 1 43.06 3 PRO B O 1
ATOM 765 N N . SER B 1 4 ? -15.18 -9.336 1.653 1 42.19 4 SER B N 1
ATOM 766 C CA . SER B 1 4 ? -16.516 -8.773 1.536 1 42.19 4 SER B CA 1
ATOM 767 C C . SER B 1 4 ? -16.469 -7.262 1.357 1 42.19 4 SER B C 1
ATOM 769 O O . SER B 1 4 ? -17.5 -6.633 1.061 1 42.19 4 SER B O 1
ATOM 771 N N . ASN B 1 5 ? -15.32 -6.762 1.645 1 41.84 5 ASN B N 1
ATOM 772 C CA . ASN B 1 5 ? -15.211 -5.316 1.488 1 41.84 5 ASN B CA 1
ATOM 773 C C . ASN B 1 5 ? -14.961 -4.926 0.034 1 41.84 5 ASN B C 1
ATOM 775 O O . ASN B 1 5 ? -13.891 -5.207 -0.513 1 41.84 5 ASN B O 1
ATOM 779 N N . VAL B 1 6 ? -15.992 -4.633 -0.672 1 46.59 6 VAL B N 1
ATOM 780 C CA . VAL B 1 6 ? -16 -4.23 -2.074 1 46.59 6 VAL B CA 1
ATOM 781 C C . VAL B 1 6 ? -14.812 -3.316 -2.361 1 46.59 6 VAL B C 1
ATOM 783 O O . VAL B 1 6 ? -14.391 -3.182 -3.512 1 46.59 6 VAL B O 1
ATOM 786 N N . ASN B 1 7 ? -14.438 -2.568 -1.394 1 48.53 7 ASN B N 1
ATOM 787 C CA . ASN B 1 7 ? -13.336 -1.617 -1.535 1 48.53 7 ASN B CA 1
ATOM 788 C C . ASN B 1 7 ? -12 -2.33 -1.713 1 48.53 7 ASN B C 1
ATOM 790 O O . ASN B 1 7 ? -11.023 -1.718 -2.137 1 48.53 7 ASN B O 1
ATOM 794 N N . ASN B 1 8 ? -12 -3.676 -1.418 1 53.06 8 ASN B N 1
ATOM 795 C CA . ASN B 1 8 ? -10.82 -4.531 -1.446 1 53.06 8 ASN B CA 1
ATOM 796 C C . ASN B 1 8 ? -10.742 -5.332 -2.742 1 53.06 8 ASN B C 1
ATOM 798 O O . ASN B 1 8 ? -9.844 -6.16 -2.91 1 53.06 8 ASN B O 1
ATOM 802 N N . GLY B 1 9 ? -11.742 -5.086 -3.553 1 55.62 9 GLY B N 1
ATOM 803 C CA . GLY B 1 9 ? -11.867 -5.918 -4.738 1 55.62 9 GLY B CA 1
ATOM 804 C C . GLY B 1 9 ? -10.664 -5.828 -5.66 1 55.62 9 GLY B C 1
ATOM 805 O O . GLY B 1 9 ? -10.18 -6.844 -6.16 1 55.62 9 GLY B O 1
ATOM 806 N N . GLY B 1 10 ? -10.125 -4.652 -5.777 1 60.91 10 GLY B N 1
ATOM 807 C CA . GLY B 1 10 ? -9.031 -4.496 -6.719 1 60.91 10 GLY B CA 1
ATOM 808 C C . GLY B 1 10 ? -7.762 -5.199 -6.285 1 60.91 10 GLY B C 1
ATOM 809 O O . GLY B 1 10 ? -6.98 -5.656 -7.121 1 60.91 10 GLY B O 1
ATOM 810 N N . LYS B 1 11 ? -7.691 -5.305 -4.945 1 64.81 11 LYS B N 1
ATOM 811 C CA . LYS B 1 11 ? -6.477 -5.969 -4.477 1 64.81 11 LYS B CA 1
ATOM 812 C C . LYS B 1 11 ? -6.492 -7.453 -4.832 1 64.81 11 LYS B C 1
ATOM 814 O O . LYS B 1 11 ? -5.438 -8.047 -5.066 1 64.81 11 LYS B O 1
ATOM 819 N N . TRP B 1 12 ? -7.73 -7.949 -5.082 1 74.56 12 TRP B N 1
ATOM 820 C CA . TRP B 1 12 ? -7.844 -9.391 -5.289 1 74.56 12 TRP B CA 1
ATOM 821 C C . TRP B 1 12 ? -7.621 -9.75 -6.758 1 74.56 12 TRP B C 1
ATOM 823 O O . TRP B 1 12 ? -7.246 -10.875 -7.078 1 74.56 12 TRP B O 1
ATOM 833 N N . GLN B 1 13 ? -7.828 -8.773 -7.562 1 79.94 13 GLN B N 1
ATOM 834 C CA . GLN B 1 13 ? -7.781 -9.047 -8.992 1 79.94 13 GLN B CA 1
ATOM 835 C C . GLN B 1 13 ? -6.367 -9.406 -9.438 1 79.94 13 GLN B C 1
ATOM 837 O O . GLN B 1 13 ? -6.176 -10.305 -10.266 1 79.94 13 GLN B O 1
ATOM 842 N N . ALA B 1 14 ? -5.426 -8.797 -8.867 1 87.5 14 ALA B N 1
ATOM 843 C CA . ALA B 1 14 ? -4.039 -9.117 -9.195 1 87.5 14 ALA B CA 1
ATOM 844 C C . ALA B 1 14 ? -3.695 -10.547 -8.781 1 87.5 14 ALA B C 1
ATOM 846 O O . ALA B 1 14 ? -2.939 -11.234 -9.477 1 87.5 14 ALA B O 1
ATOM 847 N N . TRP B 1 15 ? -4.32 -10.984 -7.727 1 91.38 15 TRP B N 1
ATOM 848 C CA . TRP B 1 15 ? -4.051 -12.328 -7.23 1 91.38 15 TRP B CA 1
ATOM 849 C C . TRP B 1 15 ? -4.648 -13.383 -8.156 1 91.38 15 TRP B C 1
ATOM 851 O O . TRP B 1 15 ? -4.055 -14.438 -8.367 1 91.38 15 TRP B O 1
ATOM 861 N N . GLN B 1 16 ? -5.789 -13.023 -8.609 1 90.62 16 GLN B N 1
ATOM 862 C CA . GLN B 1 16 ? -6.422 -13.93 -9.562 1 90.62 16 GLN B CA 1
ATOM 863 C C . GLN B 1 16 ? -5.582 -14.062 -10.828 1 90.62 16 GLN B C 1
ATOM 865 O O . GLN B 1 16 ? -5.531 -15.133 -11.438 1 90.62 16 GLN B O 1
ATOM 870 N N . GLN B 1 17 ? -4.961 -13.031 -11.203 1 90.5 17 GLN B N 1
ATOM 871 C CA . GLN B 1 17 ? -4.168 -13.023 -12.43 1 90.5 17 GLN B CA 1
ATOM 872 C C . GLN B 1 17 ? -2.99 -13.984 -12.328 1 90.5 17 GLN B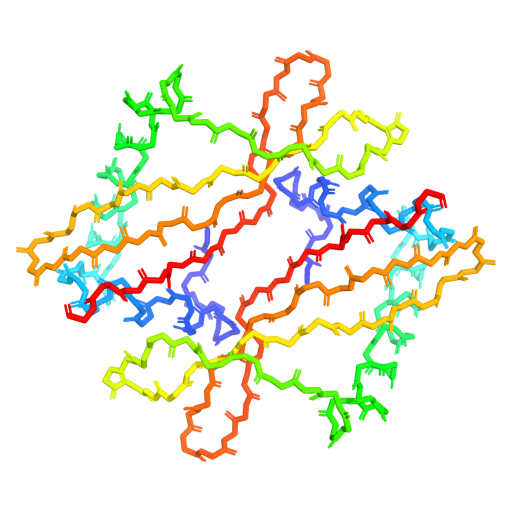 C 1
ATOM 874 O O . GLN B 1 17 ? -2.523 -14.516 -13.336 1 90.5 17 GLN B O 1
ATOM 879 N N . ILE B 1 18 ? -2.588 -14.219 -11.156 1 94.25 18 ILE B N 1
ATOM 880 C CA . ILE B 1 18 ? -1.477 -15.156 -11.031 1 94.25 18 ILE B CA 1
ATOM 881 C C . ILE B 1 18 ? -1.993 -16.5 -10.539 1 94.25 18 ILE B C 1
ATOM 883 O O . ILE B 1 18 ? -1.215 -17.344 -10.086 1 94.25 18 ILE B O 1
ATOM 887 N N . GLY B 1 19 ? -3.285 -16.672 -10.523 1 94.62 19 GLY B N 1
ATOM 888 C CA . GLY B 1 19 ? -3.852 -18 -10.484 1 94.62 19 GLY B CA 1
ATOM 889 C C . GLY B 1 19 ? -4.473 -18.344 -9.141 1 94.62 19 GLY B C 1
ATOM 890 O O . GLY B 1 19 ? -4.996 -19.453 -8.953 1 94.62 19 GLY B O 1
ATOM 891 N N . TYR B 1 20 ? -4.43 -17.453 -8.188 1 94.81 20 TYR B N 1
ATOM 892 C CA . TYR B 1 20 ? -5.035 -17.766 -6.898 1 94.81 20 TYR B CA 1
ATOM 893 C C . TYR B 1 20 ? -6.559 -17.75 -6.996 1 94.81 20 TYR B C 1
ATOM 895 O O . TYR B 1 20 ? -7.133 -16.922 -7.715 1 94.81 20 TYR B O 1
ATOM 903 N N . ASP B 1 21 ? -7.148 -18.641 -6.32 1 92.19 21 ASP B N 1
ATOM 904 C CA . ASP B 1 21 ? -8.594 -18.594 -6.133 1 92.19 21 ASP B CA 1
ATOM 905 C C . ASP B 1 21 ? -8.984 -17.594 -5.051 1 92.19 21 ASP B C 1
ATOM 907 O O . ASP B 1 21 ? -8.766 -17.844 -3.863 1 92.19 21 ASP B O 1
ATOM 911 N N . VAL B 1 22 ? -9.555 -16.469 -5.523 1 85.31 22 VAL B N 1
ATOM 912 C CA . VAL B 1 22 ? -9.898 -15.445 -4.547 1 85.31 22 VAL B CA 1
ATOM 913 C C . VAL B 1 22 ? -11.414 -15.344 -4.422 1 85.31 22 VAL B C 1
ATOM 915 O O . VAL B 1 22 ? -11.93 -14.508 -3.672 1 85.31 22 VAL B O 1
ATOM 918 N N . ASP B 1 23 ? -12.133 -16.188 -5.102 1 84.38 23 ASP B N 1
ATOM 919 C CA . ASP B 1 23 ? -13.594 -16.109 -5.113 1 84.38 23 ASP B CA 1
ATOM 920 C C . ASP B 1 23 ? -14.195 -16.906 -3.957 1 84.38 23 ASP B C 1
ATOM 922 O O . ASP B 1 23 ? -15.203 -16.5 -3.377 1 84.38 23 ASP B O 1
ATOM 926 N N . SER B 1 24 ? -13.531 -18 -3.645 1 89.44 24 SER B N 1
ATOM 927 C CA . SER B 1 24 ? -14.031 -18.828 -2.547 1 89.44 24 SER B CA 1
ATOM 928 C C . SER B 1 24 ? -13.273 -18.547 -1.254 1 89.44 24 SER B C 1
ATOM 930 O O . SER B 1 24 ? -12.102 -18.156 -1.285 1 89.44 24 SER B O 1
ATOM 932 N N . GLU B 1 25 ? -13.922 -18.766 -0.115 1 89.69 25 GLU B N 1
ATOM 933 C CA . GLU B 1 25 ? -13.289 -18.578 1.186 1 89.69 25 GLU B CA 1
ATOM 934 C C . GLU B 1 25 ? -12.086 -19.516 1.348 1 89.69 25 GLU B C 1
ATOM 936 O O . GLU B 1 25 ? -11.023 -19.078 1.794 1 89.69 25 GLU B O 1
ATOM 941 N N . VAL B 1 26 ? -12.297 -20.781 1.023 1 92.38 26 VAL B N 1
ATOM 942 C CA . VAL B 1 26 ? -11.234 -21.781 1.125 1 92.38 26 VAL B CA 1
ATOM 943 C C . VAL B 1 26 ? -10.062 -21.375 0.232 1 92.38 26 VAL B C 1
ATOM 945 O O . VAL B 1 26 ? -8.898 -21.484 0.636 1 92.38 26 VAL B O 1
ATOM 948 N N . GLY B 1 27 ? -10.336 -20.906 -0.991 1 92.88 27 GLY B N 1
ATOM 949 C CA . GLY B 1 27 ? -9.305 -20.422 -1.896 1 92.88 27 GLY B CA 1
ATOM 950 C C . GLY B 1 27 ? -8.508 -19.266 -1.326 1 92.88 27 GLY B C 1
ATOM 951 O O . GLY B 1 27 ? -7.281 -19.25 -1.4 1 92.88 27 GLY B O 1
ATOM 952 N N . ARG B 1 28 ? -9.227 -18.312 -0.763 1 90.19 28 ARG B N 1
ATOM 953 C CA . ARG B 1 28 ? -8.578 -17.156 -0.17 1 90.19 28 ARG B CA 1
ATOM 954 C C . ARG B 1 28 ? -7.68 -17.562 0.993 1 90.19 28 ARG B C 1
ATOM 956 O O . ARG B 1 28 ? -6.57 -17.031 1.14 1 90.19 28 ARG B O 1
ATOM 963 N N . GLN B 1 29 ? -8.125 -18.453 1.802 1 92.69 29 GLN B N 1
ATOM 964 C CA . GLN B 1 29 ? -7.316 -18.906 2.924 1 92.69 29 GLN B CA 1
ATOM 965 C C . GLN B 1 29 ? -6.059 -19.625 2.438 1 92.69 29 GLN B C 1
ATOM 967 O O . GLN B 1 29 ? -4.973 -19.422 2.986 1 92.69 29 GLN B O 1
ATOM 972 N N . SER B 1 30 ? -6.273 -20.453 1.426 1 94.5 30 SER B N 1
ATOM 973 C CA . SER B 1 30 ? -5.137 -21.156 0.84 1 94.5 30 SER B CA 1
ATOM 974 C C . SER B 1 30 ? -4.137 -20.188 0.233 1 94.5 30 SER B C 1
ATOM 976 O O . SER B 1 30 ? -2.928 -20.328 0.428 1 94.5 30 SER B O 1
ATOM 978 N N . ALA B 1 31 ? -4.664 -19.219 -0.516 1 93.31 31 ALA B N 1
ATOM 979 C CA . ALA B 1 31 ? -3.816 -18.203 -1.117 1 93.31 31 ALA B CA 1
ATOM 980 C C . ALA B 1 31 ? -3.037 -17.438 -0.05 1 93.31 31 ALA B C 1
ATOM 982 O O . ALA B 1 31 ? -1.822 -17.266 -0.167 1 93.31 31 ALA B O 1
ATOM 983 N N . ALA B 1 32 ? -3.762 -17.016 0.943 1 91.88 32 ALA B N 1
ATOM 984 C CA . ALA B 1 32 ? -3.137 -16.266 2.027 1 91.88 32 ALA B CA 1
ATOM 985 C C . ALA B 1 32 ? -2.014 -17.062 2.678 1 91.88 32 ALA B C 1
ATOM 987 O O . ALA B 1 32 ? -0.92 -16.547 2.904 1 91.88 32 ALA B O 1
ATOM 988 N N . SER B 1 33 ? -2.289 -18.328 2.988 1 96.06 33 SER B N 1
ATOM 989 C CA . SER B 1 33 ? -1.291 -19.203 3.605 1 96.06 33 SER B CA 1
ATOM 990 C C . SER B 1 33 ? -0.06 -19.344 2.719 1 96.06 33 SER B C 1
ATOM 992 O O . SER B 1 33 ? 1.072 -19.281 3.201 1 96.06 33 SER B O 1
ATOM 994 N N . ASP B 1 34 ? -0.272 -19.516 1.513 1 97.19 34 ASP B N 1
ATOM 995 C CA . ASP B 1 34 ? 0.831 -19.656 0.568 1 97.19 34 ASP B CA 1
ATOM 996 C C . ASP B 1 34 ? 1.662 -18.391 0.491 1 97.19 34 ASP B C 1
ATOM 998 O O . ASP B 1 34 ? 2.893 -18.438 0.554 1 97.19 34 ASP B O 1
ATOM 1002 N N . VAL B 1 35 ? 1.018 -17.25 0.389 1 95.44 35 VAL B N 1
ATOM 1003 C CA . VAL B 1 35 ? 1.682 -15.945 0.268 1 95.44 35 VAL B CA 1
ATOM 1004 C C . VAL B 1 35 ? 2.475 -15.656 1.539 1 95.44 35 VAL B C 1
ATOM 1006 O O . VAL B 1 35 ? 3.633 -15.234 1.473 1 95.44 35 VAL B O 1
ATOM 1009 N N . VAL B 1 36 ? 1.858 -15.961 2.654 1 94.75 36 VAL B N 1
ATOM 1010 C CA . VAL B 1 36 ? 2.533 -15.734 3.928 1 94.75 36 VAL B CA 1
ATOM 1011 C C . VAL B 1 36 ? 3.789 -16.594 4.012 1 94.75 36 VAL B C 1
ATOM 1013 O O . VAL B 1 36 ? 4.848 -16.125 4.438 1 94.75 36 VAL B O 1
ATOM 1016 N N . ALA B 1 37 ? 3.672 -17.844 3.641 1 97.25 37 ALA B N 1
ATOM 1017 C CA . ALA B 1 37 ? 4.828 -18.734 3.648 1 97.25 37 ALA B CA 1
ATOM 1018 C C . ALA B 1 37 ? 5.941 -18.203 2.756 1 97.25 37 ALA B C 1
ATOM 1020 O O . ALA B 1 37 ? 7.117 -18.234 3.133 1 97.25 37 ALA B O 1
ATOM 1021 N N . GLN B 1 38 ? 5.57 -17.672 1.617 1 97.75 38 GLN B N 1
ATOM 1022 C CA . GLN B 1 38 ? 6.566 -17.141 0.698 1 97.75 38 GLN B CA 1
ATOM 1023 C C . GLN B 1 38 ? 7.227 -15.891 1.274 1 97.75 38 GLN B C 1
ATOM 1025 O O . GLN B 1 38 ? 8.453 -15.742 1.205 1 97.75 38 GLN B O 1
ATOM 1030 N N . ILE B 1 39 ? 6.488 -15.039 1.863 1 96.44 39 ILE B N 1
ATOM 1031 C CA . ILE B 1 39 ? 7.043 -13.844 2.482 1 96.44 39 ILE B CA 1
ATOM 1032 C C . ILE B 1 39 ? 8.023 -14.234 3.582 1 96.44 39 ILE B C 1
ATOM 1034 O O . ILE B 1 39 ? 9.156 -13.742 3.619 1 96.44 39 ILE B O 1
ATOM 1038 N N . GLN B 1 40 ? 7.566 -15.125 4.41 1 94.94 40 GLN B N 1
ATOM 1039 C CA . GLN B 1 40 ? 8.375 -15.523 5.559 1 94.94 40 GLN B CA 1
ATOM 1040 C C . GLN B 1 40 ? 9.695 -16.141 5.113 1 94.94 40 GLN B C 1
ATOM 1042 O O . GLN B 1 40 ? 10.734 -15.914 5.734 1 94.94 40 GLN B O 1
ATOM 1047 N N . SER B 1 41 ? 9.633 -16.844 4.074 1 96.69 41 SER B N 1
ATOM 1048 C CA . SER B 1 41 ? 10.828 -17.531 3.605 1 96.69 41 SER B CA 1
ATOM 1049 C C . SER B 1 41 ? 11.812 -16.547 2.971 1 96.69 41 SER B C 1
ATOM 1051 O O . SER B 1 41 ? 13.008 -16.828 2.889 1 96.69 41 SER B O 1
ATOM 1053 N N . GLN B 1 42 ? 11.305 -15.375 2.518 1 96.69 42 GLN B N 1
ATOM 1054 C CA . GLN B 1 42 ? 12.156 -14.5 1.721 1 96.69 42 GLN B CA 1
ATOM 1055 C C . GLN B 1 42 ? 12.523 -13.234 2.496 1 96.69 42 GLN B C 1
ATOM 1057 O O . GLN B 1 42 ? 13.5 -12.562 2.166 1 96.69 42 GLN B O 1
ATOM 1062 N N . LEU B 1 43 ? 11.773 -12.844 3.439 1 92.38 43 LEU B N 1
ATOM 1063 C CA . LEU B 1 43 ? 11.898 -11.547 4.098 1 92.38 43 LEU B CA 1
ATOM 1064 C C . LEU B 1 43 ? 13.305 -11.359 4.656 1 92.38 43 LEU B C 1
ATOM 1066 O O . LEU B 1 43 ? 13.859 -10.258 4.602 1 92.38 43 LEU B O 1
ATOM 1070 N N . GLY B 1 44 ? 13.922 -12.461 5.184 1 91.25 44 GLY B N 1
ATOM 1071 C CA . GLY B 1 44 ? 15.242 -12.367 5.785 1 91.25 44 GLY B CA 1
ATOM 1072 C C . GLY B 1 44 ? 16.344 -12.133 4.77 1 91.25 44 GLY B C 1
ATOM 1073 O O . GLY B 1 44 ? 17.422 -11.641 5.113 1 91.25 44 GLY B O 1
ATOM 1074 N N . SER B 1 45 ? 16.016 -12.336 3.525 1 94.19 45 SER B N 1
ATOM 1075 C CA . SER B 1 45 ? 17.062 -12.242 2.506 1 94.19 45 SER B CA 1
ATOM 1076 C C . SER B 1 45 ? 16.688 -11.227 1.428 1 94.19 45 SER B C 1
ATOM 1078 O O . SER B 1 45 ? 17.453 -11.008 0.488 1 94.19 45 SER B O 1
ATOM 1080 N N . THR B 1 46 ? 15.602 -10.664 1.512 1 95.31 46 THR B N 1
ATOM 1081 C CA . THR B 1 46 ? 15.172 -9.656 0.542 1 95.31 46 THR B CA 1
ATOM 1082 C C . THR B 1 46 ? 15.602 -8.266 0.984 1 95.31 46 THR B C 1
ATOM 1084 O O . THR B 1 46 ? 15.375 -7.871 2.131 1 95.31 46 THR B O 1
ATOM 1087 N N . PRO B 1 47 ? 16.25 -7.5 0.093 1 96.38 47 PRO B N 1
ATOM 1088 C CA . PRO B 1 47 ? 16.641 -6.137 0.468 1 96.38 47 PRO B CA 1
ATOM 1089 C C . PRO B 1 47 ? 15.453 -5.273 0.869 1 96.38 47 PRO B C 1
ATOM 1091 O O . PRO B 1 47 ? 14.375 -5.375 0.267 1 96.38 47 PRO B O 1
ATOM 1094 N N . ALA B 1 48 ? 15.664 -4.496 1.895 1 95.69 48 ALA B N 1
ATOM 1095 C CA . ALA B 1 48 ? 14.672 -3.541 2.365 1 95.69 48 ALA B CA 1
ATOM 1096 C C . ALA B 1 48 ? 15.062 -2.113 2 1 95.69 48 ALA B C 1
ATOM 1098 O O . ALA B 1 48 ? 16.234 -1.736 2.113 1 95.69 48 ALA B O 1
ATOM 1099 N N . GLU B 1 49 ? 14.102 -1.41 1.478 1 95.62 49 GLU B N 1
ATOM 1100 C CA . GLU B 1 49 ? 14.289 0.021 1.258 1 95.62 49 GLU B CA 1
ATOM 1101 C C . GLU B 1 49 ? 13.789 0.832 2.449 1 95.62 49 GLU B C 1
ATOM 1103 O O . GLU B 1 49 ? 12.617 0.734 2.824 1 95.62 49 GLU B O 1
ATOM 1108 N N . ALA B 1 50 ? 14.734 1.664 3.014 1 93.81 50 ALA B N 1
ATOM 1109 C CA . ALA B 1 50 ? 14.344 2.5 4.145 1 93.81 50 ALA B CA 1
ATOM 1110 C C . ALA B 1 50 ? 13.383 3.6 3.711 1 93.81 50 ALA B C 1
ATOM 1112 O O . ALA B 1 50 ? 13.578 4.234 2.672 1 93.81 50 ALA B O 1
ATOM 1113 N N . LEU B 1 51 ? 12.281 3.721 4.496 1 90.19 51 LEU B N 1
ATOM 1114 C CA . LEU B 1 51 ? 11.367 4.848 4.375 1 90.19 51 LEU B CA 1
ATOM 1115 C C . LEU B 1 51 ? 11.539 5.812 5.543 1 90.19 51 LEU B C 1
ATOM 1117 O O . LEU B 1 51 ? 12.117 5.453 6.57 1 90.19 51 LEU B O 1
ATOM 1121 N N . PRO B 1 52 ? 11.148 7.059 5.297 1 87.44 52 PRO B N 1
ATOM 1122 C CA . PRO B 1 52 ? 11.219 7.965 6.445 1 87.44 52 PRO B CA 1
ATOM 1123 C C . PRO B 1 52 ? 10.555 7.387 7.691 1 87.44 52 PRO B C 1
ATOM 1125 O O . PRO B 1 52 ? 9.398 6.957 7.633 1 87.44 52 PRO B O 1
ATOM 1128 N N . ALA B 1 53 ? 11.336 7.434 8.781 1 86 53 ALA B N 1
ATOM 1129 C CA . ALA B 1 53 ? 10.844 6.879 10.047 1 86 53 ALA B CA 1
ATOM 1130 C C . ALA B 1 53 ? 9.781 7.777 10.664 1 86 53 ALA B C 1
ATOM 1132 O O . ALA B 1 53 ? 9.656 8.945 10.289 1 86 53 ALA B O 1
ATOM 1133 N N . THR B 1 54 ? 8.961 7.156 11.531 1 80.69 54 THR B N 1
ATOM 1134 C CA . THR B 1 54 ? 8.055 7.918 12.383 1 80.69 54 THR B CA 1
ATOM 1135 C C . THR B 1 54 ? 8.547 7.906 13.828 1 80.69 54 THR B C 1
ATOM 1137 O O . THR B 1 54 ? 9.531 7.238 14.156 1 80.69 54 THR B O 1
ATOM 1140 N N . LYS B 1 55 ? 7.914 8.688 14.617 1 77.5 55 LYS B N 1
ATOM 1141 C CA . LYS B 1 55 ? 8.273 8.68 16.031 1 77.5 55 LYS B CA 1
ATOM 1142 C C . LYS B 1 55 ? 7.973 7.32 16.672 1 77.5 55 LYS B C 1
ATOM 1144 O O . LYS B 1 55 ? 8.445 7.023 17.766 1 77.5 55 LYS B O 1
ATOM 1149 N N . TRP B 1 56 ? 7.266 6.523 15.977 1 78.88 56 TRP B N 1
ATOM 1150 C CA . TRP B 1 56 ? 6.852 5.242 16.531 1 78.88 56 TRP B CA 1
ATOM 1151 C C . TRP B 1 56 ? 7.773 4.121 16.062 1 78.88 56 TRP B C 1
ATOM 1153 O O . TRP B 1 56 ? 7.754 3.021 16.625 1 78.88 56 TRP B O 1
ATOM 1163 N N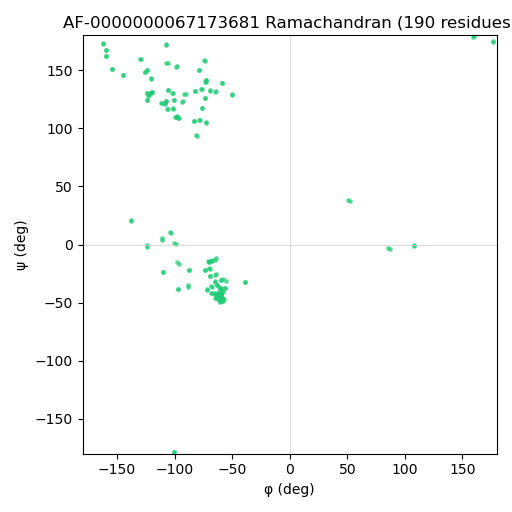 . GLY B 1 57 ? 8.523 4.449 15.047 1 84.56 57 GLY B N 1
ATOM 1164 C CA . GLY B 1 57 ? 9.461 3.408 14.656 1 84.56 57 GLY B CA 1
ATOM 1165 C C . GLY B 1 57 ? 9.953 3.557 13.227 1 84.56 57 GLY B C 1
ATOM 1166 O O . GLY B 1 57 ? 9.539 4.473 12.516 1 84.56 57 GLY B O 1
ATOM 1167 N N . ASP B 1 58 ? 10.836 2.617 12.875 1 91.19 58 ASP B N 1
ATOM 1168 C CA . ASP B 1 58 ? 11.422 2.594 11.539 1 91.19 58 ASP B CA 1
ATOM 1169 C C . ASP B 1 58 ? 10.445 1.994 10.523 1 91.19 58 ASP B C 1
ATOM 1171 O O . ASP B 1 58 ? 9.609 1.159 10.875 1 91.19 58 ASP B O 1
ATOM 1175 N N . ARG B 1 59 ? 10.539 2.428 9.312 1 91.94 59 ARG B N 1
ATOM 1176 C CA . ARG B 1 59 ? 9.703 1.911 8.234 1 91.94 59 ARG B CA 1
ATOM 1177 C C . ARG B 1 59 ? 10.555 1.426 7.066 1 91.94 59 ARG B C 1
ATOM 1179 O O . ARG B 1 59 ? 11.617 1.994 6.789 1 91.94 59 ARG B O 1
ATOM 1186 N N . PHE B 1 60 ? 10.062 0.422 6.379 1 94.69 60 PHE B N 1
ATOM 1187 C CA . PHE B 1 60 ? 10.758 -0.147 5.23 1 94.69 60 PHE B CA 1
ATOM 1188 C C . PHE B 1 60 ? 9.773 -0.607 4.168 1 94.69 60 PHE B C 1
ATOM 1190 O O . PHE B 1 60 ? 8.672 -1.068 4.488 1 94.69 60 PHE B O 1
ATOM 1197 N N . GLN B 1 61 ? 10.188 -0.471 3.002 1 95.38 61 GLN B N 1
ATOM 1198 C CA . GLN B 1 61 ? 9.523 -1.155 1.899 1 95.38 61 GLN B CA 1
ATOM 1199 C C . GLN B 1 61 ? 10.305 -2.393 1.469 1 95.38 61 GLN B C 1
ATOM 1201 O O . GLN B 1 61 ? 11.531 -2.346 1.338 1 95.38 61 GLN B O 1
ATOM 1206 N N . VAL B 1 62 ? 9.703 -3.482 1.339 1 96.94 62 VAL B N 1
ATOM 1207 C CA . VAL B 1 62 ? 10.297 -4.723 0.858 1 96.94 62 VAL B CA 1
ATOM 1208 C C . VAL B 1 62 ? 9.508 -5.246 -0.343 1 96.94 62 VAL B C 1
ATOM 1210 O O . VAL B 1 62 ? 8.289 -5.414 -0.266 1 96.94 62 VAL B O 1
ATOM 1213 N N . ASN B 1 63 ? 10.133 -5.473 -1.447 1 97.44 63 ASN B N 1
ATOM 1214 C CA . ASN B 1 63 ? 9.523 -6.035 -2.648 1 97.44 63 ASN B CA 1
ATOM 1215 C C . ASN B 1 63 ? 9.789 -7.535 -2.762 1 97.44 63 ASN B C 1
ATOM 1217 O O . ASN B 1 63 ? 10.914 -7.953 -3.037 1 97.44 63 ASN B O 1
ATOM 1221 N N . VAL B 1 64 ? 8.797 -8.359 -2.588 1 97.5 64 VAL B N 1
ATOM 1222 C CA . VAL B 1 64 ? 8.938 -9.805 -2.48 1 97.5 64 VAL B CA 1
ATOM 1223 C C . VAL B 1 64 ? 8.414 -10.469 -3.754 1 97.5 64 VAL B C 1
ATOM 1225 O O . VAL B 1 64 ? 7.242 -10.305 -4.109 1 97.5 64 VAL B O 1
ATOM 1228 N N . PRO B 1 65 ? 9.25 -11.234 -4.383 1 97.69 65 PRO B N 1
ATOM 1229 C CA . PRO B 1 65 ? 8.695 -12.047 -5.469 1 97.69 65 PRO B CA 1
ATOM 1230 C C . PRO B 1 65 ? 7.684 -13.078 -4.977 1 97.69 65 PRO B C 1
ATOM 1232 O O . PRO B 1 65 ? 7.914 -13.742 -3.961 1 97.69 65 PRO B O 1
ATOM 1235 N N . ILE B 1 66 ? 6.543 -13.156 -5.613 1 97.5 66 ILE B N 1
ATOM 1236 C CA . ILE B 1 66 ? 5.484 -14.117 -5.309 1 97.5 66 ILE B CA 1
ATOM 1237 C C . ILE B 1 66 ? 5.191 -14.969 -6.539 1 97.5 66 ILE B C 1
ATOM 1239 O O . ILE B 1 66 ? 5.047 -14.445 -7.645 1 97.5 66 ILE B O 1
ATOM 1243 N N . SER B 1 67 ? 5.172 -16.25 -6.266 1 97.94 67 SER B N 1
ATOM 1244 C CA . SER B 1 67 ? 4.754 -17.188 -7.301 1 97.94 67 SER B CA 1
ATOM 1245 C C . SER B 1 67 ? 3.387 -17.781 -6.984 1 97.94 67 SER B C 1
ATOM 1247 O O . SER B 1 67 ? 3.191 -18.375 -5.922 1 97.94 67 SER B O 1
ATOM 1249 N N . GLY B 1 68 ? 2.451 -17.547 -7.961 1 97.12 68 GLY B N 1
ATOM 1250 C CA . GLY B 1 68 ? 1.156 -18.188 -7.859 1 97.12 68 GLY B CA 1
ATOM 1251 C C . GLY B 1 68 ? 1.029 -19.406 -8.75 1 97.12 68 GLY B C 1
ATOM 1252 O O . GLY B 1 68 ? 1.975 -19.766 -9.461 1 97.12 68 GLY B O 1
ATOM 1253 N N . PRO B 1 69 ? -0.181 -20.031 -8.727 1 96.94 69 PRO B N 1
ATOM 1254 C CA . PRO B 1 69 ? -0.414 -21.266 -9.484 1 96.94 69 PRO B CA 1
ATOM 1255 C C . PRO B 1 69 ? -0.186 -21.078 -10.984 1 96.94 69 PRO B C 1
ATOM 1257 O O . PRO B 1 69 ? 0.212 -22.031 -11.672 1 96.94 69 PRO B O 1
ATOM 1260 N N . SER B 1 70 ? -0.447 -19.844 -11.492 1 95.81 70 SER B N 1
ATOM 1261 C CA . SER B 1 70 ? -0.381 -19.703 -12.945 1 95.81 70 SER B CA 1
ATOM 1262 C C . SER B 1 70 ? 0.312 -18.406 -13.344 1 95.81 70 SER B C 1
ATOM 1264 O O . SER B 1 70 ? 0.069 -17.875 -14.43 1 95.81 70 SER B O 1
ATOM 1266 N N . GLY B 1 71 ? 1.099 -17.844 -12.469 1 95.25 71 GLY B N 1
ATOM 1267 C CA . GLY B 1 71 ? 1.831 -16.625 -12.766 1 95.25 71 GLY B CA 1
ATOM 1268 C C . GLY B 1 71 ? 2.613 -16.094 -11.578 1 95.25 71 GLY B C 1
ATOM 1269 O O . GLY B 1 71 ? 2.518 -16.641 -10.477 1 95.25 71 GLY B O 1
ATOM 1270 N N . ASP B 1 72 ? 3.426 -14.977 -11.852 1 96.56 72 ASP B N 1
ATOM 1271 C CA . ASP B 1 72 ? 4.301 -14.383 -10.844 1 96.56 72 ASP B CA 1
ATOM 1272 C C . ASP B 1 72 ? 4.098 -12.875 -10.758 1 96.56 72 ASP B C 1
ATOM 1274 O O . ASP B 1 72 ? 3.543 -12.266 -11.672 1 96.56 72 ASP B O 1
ATOM 1278 N N . GLY B 1 73 ? 4.52 -12.406 -9.641 1 95.62 73 GLY B N 1
ATOM 1279 C CA . GLY B 1 73 ? 4.523 -10.961 -9.453 1 95.62 73 GLY B CA 1
ATOM 1280 C C . GLY B 1 73 ? 5.414 -10.516 -8.312 1 95.62 73 GLY B C 1
ATOM 1281 O O . GLY B 1 73 ? 6.062 -11.336 -7.66 1 95.62 73 GLY B O 1
ATOM 1282 N N . THR B 1 74 ? 5.566 -9.227 -8.195 1 96.5 74 THR B N 1
ATOM 1283 C CA . THR B 1 74 ? 6.23 -8.617 -7.055 1 96.5 74 THR B CA 1
ATOM 1284 C C . THR B 1 74 ? 5.211 -8.055 -6.07 1 96.5 74 THR B C 1
ATOM 1286 O O . THR B 1 74 ? 4.406 -7.191 -6.422 1 96.5 74 THR B O 1
ATOM 1289 N N . LEU B 1 75 ? 5.215 -8.594 -4.895 1 95.94 75 LEU B N 1
ATOM 1290 C CA . LEU B 1 75 ? 4.438 -8.016 -3.805 1 95.94 75 LEU B CA 1
ATOM 1291 C C . LEU B 1 75 ? 5.195 -6.871 -3.145 1 95.94 75 LEU B C 1
ATOM 1293 O O . LEU B 1 75 ? 6.195 -7.098 -2.461 1 95.94 75 LEU B O 1
ATOM 1297 N N . VAL B 1 76 ? 4.75 -5.66 -3.416 1 94.5 76 VAL B N 1
ATOM 1298 C CA . VAL B 1 76 ? 5.285 -4.504 -2.703 1 94.5 76 VAL B CA 1
ATOM 1299 C C . VAL B 1 76 ? 4.699 -4.445 -1.295 1 94.5 76 VAL B C 1
ATOM 1301 O O . VAL B 1 76 ? 3.479 -4.383 -1.127 1 94.5 76 VAL B O 1
ATOM 1304 N N . THR B 1 77 ? 5.516 -4.559 -0.248 1 93.88 77 THR B N 1
ATOM 1305 C CA . THR B 1 77 ? 5.07 -4.543 1.142 1 93.88 77 THR B CA 1
ATOM 1306 C C . THR B 1 77 ? 5.719 -3.391 1.903 1 93.88 77 THR B C 1
ATOM 1308 O O . THR B 1 77 ? 6.879 -3.049 1.656 1 93.88 77 THR B O 1
ATOM 1311 N N . VAL B 1 78 ? 5.008 -2.803 2.754 1 92.75 78 VAL B N 1
ATOM 1312 C CA . VAL B 1 78 ? 5.5 -1.751 3.639 1 92.75 78 VAL B CA 1
ATOM 1313 C C . VAL B 1 78 ? 5.344 -2.186 5.094 1 92.75 78 VAL B C 1
ATOM 1315 O O . VAL B 1 78 ? 4.273 -2.652 5.5 1 92.75 78 VAL B O 1
ATOM 1318 N N . TRP B 1 79 ? 6.449 -1.999 5.789 1 92.12 79 TRP B N 1
ATOM 1319 C CA . TRP B 1 79 ? 6.531 -2.498 7.156 1 92.12 79 TRP B CA 1
ATOM 1320 C C . TRP B 1 79 ? 6.879 -1.374 8.125 1 92.12 79 TRP B C 1
ATOM 1322 O O . TRP B 1 79 ? 7.586 -0.43 7.762 1 92.12 79 TRP B O 1
ATOM 1332 N N . GLN B 1 80 ? 6.434 -1.503 9.297 1 89.25 80 GLN B N 1
ATOM 1333 C CA . GLN B 1 80 ? 6.852 -0.667 10.414 1 89.25 80 GLN B CA 1
ATOM 1334 C C . GLN B 1 80 ? 7.387 -1.516 11.562 1 89.25 80 GLN B C 1
ATOM 1336 O O . GLN B 1 80 ? 6.809 -2.549 11.906 1 89.25 80 GLN B O 1
ATOM 1341 N N . VAL B 1 81 ? 8.516 -1.097 11.992 1 88.94 81 VAL B N 1
ATOM 1342 C CA . VAL B 1 81 ? 9.125 -1.809 13.109 1 88.94 81 VAL B CA 1
ATOM 1343 C C . VAL B 1 81 ? 8.859 -1.062 14.414 1 88.94 81 VAL B C 1
ATOM 1345 O O . VAL B 1 81 ? 9.312 0.071 14.594 1 88.94 81 VAL B O 1
ATOM 1348 N N . GLU B 1 82 ? 8.008 -1.713 15.211 1 81.44 82 GLU B N 1
ATOM 1349 C CA . GLU B 1 82 ? 7.73 -1.199 16.547 1 81.44 82 GLU B CA 1
ATOM 1350 C C . GLU B 1 82 ? 8.305 -2.117 17.625 1 81.44 82 GLU B C 1
ATOM 1352 O O . GLU B 1 82 ? 7.941 -3.291 17.703 1 81.44 82 GLU B O 1
ATOM 1357 N N . ASN B 1 83 ? 9.156 -1.586 18.438 1 84.69 83 ASN B N 1
ATOM 1358 C CA . ASN B 1 83 ? 9.805 -2.352 19.5 1 84.69 83 ASN B CA 1
ATOM 1359 C C . ASN B 1 83 ? 10.445 -3.623 18.953 1 84.69 83 ASN B C 1
ATOM 1361 O O . ASN B 1 83 ? 10.266 -4.703 19.516 1 84.69 83 ASN B O 1
ATOM 1365 N N . GLY B 1 84 ? 10.992 -3.541 17.797 1 86.06 84 GLY B N 1
ATOM 1366 C CA . GLY B 1 84 ? 11.758 -4.625 17.203 1 86.06 84 GLY B CA 1
ATOM 1367 C C . GLY B 1 84 ? 10.898 -5.613 16.438 1 86.06 84 GLY B C 1
ATOM 1368 O O . GLY B 1 84 ? 11.414 -6.582 15.875 1 86.06 84 GLY B O 1
ATOM 1369 N N . VAL B 1 85 ? 9.625 -5.473 16.438 1 86.56 85 VAL B N 1
ATOM 1370 C CA . VAL B 1 85 ? 8.711 -6.391 15.766 1 86.56 85 VAL B CA 1
ATOM 1371 C C . VAL B 1 85 ? 8.172 -5.738 14.5 1 86.56 85 VAL B C 1
ATOM 1373 O O . VAL B 1 85 ? 7.508 -4.699 14.562 1 86.56 85 VAL B O 1
ATOM 1376 N N . PRO B 1 86 ? 8.5 -6.348 13.352 1 88.19 86 PRO B N 1
ATOM 1377 C CA . PRO B 1 86 ? 7.973 -5.781 12.109 1 88.19 86 PRO B CA 1
ATOM 1378 C C . PRO B 1 86 ? 6.504 -6.121 11.875 1 88.19 86 PRO B C 1
ATOM 1380 O O . PRO B 1 86 ? 6.082 -7.254 12.125 1 88.19 86 PRO B O 1
ATOM 1383 N N . ARG B 1 87 ? 5.766 -5.148 11.523 1 87.25 87 ARG B N 1
ATOM 1384 C CA . ARG B 1 87 ? 4.359 -5.297 11.156 1 87.25 87 ARG B CA 1
ATOM 1385 C C . ARG B 1 87 ? 4.098 -4.789 9.75 1 87.25 87 ARG B C 1
ATOM 1387 O O . ARG B 1 87 ? 4.496 -3.674 9.398 1 87.25 87 ARG B O 1
ATOM 1394 N N . MET B 1 88 ? 3.49 -5.602 8.992 1 89.06 88 MET B N 1
ATOM 1395 C CA . MET B 1 88 ? 3.146 -5.156 7.645 1 89.06 88 MET B CA 1
ATOM 1396 C C . MET B 1 88 ? 1.991 -4.16 7.68 1 89.06 88 MET B C 1
ATOM 1398 O O . MET B 1 88 ? 0.908 -4.477 8.172 1 89.06 88 MET B O 1
ATOM 1402 N N . ILE B 1 89 ? 2.137 -3.01 7.098 1 87.19 89 ILE B N 1
ATOM 1403 C CA . ILE B 1 89 ? 1.135 -1.951 7.176 1 87.19 89 ILE B CA 1
ATOM 1404 C C . ILE B 1 89 ? 0.256 -1.978 5.93 1 87.19 89 ILE B C 1
ATOM 1406 O O . ILE B 1 89 ? -0.941 -1.691 5.996 1 87.19 89 ILE B O 1
ATOM 1410 N N . THR B 1 90 ? 0.803 -2.234 4.785 1 87.75 90 THR B N 1
ATOM 1411 C CA . THR B 1 90 ? 0.06 -2.33 3.533 1 87.75 90 THR B CA 1
ATOM 1412 C C . THR B 1 90 ? 0.853 -3.115 2.492 1 87.75 90 THR B C 1
ATOM 1414 O O . THR B 1 90 ? 2 -3.496 2.734 1 87.75 90 THR B O 1
AT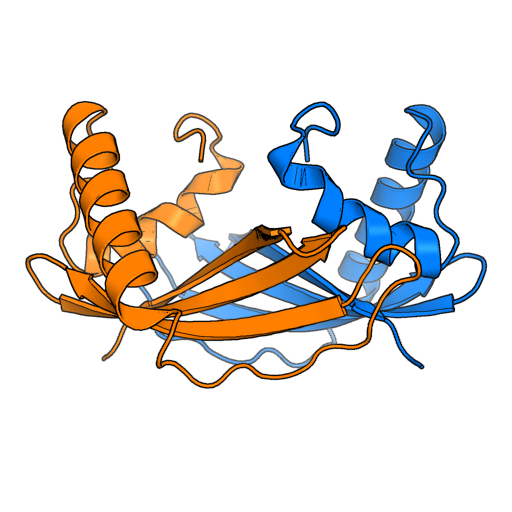OM 1417 N N . ASN B 1 91 ? 0.203 -3.477 1.463 1 91.38 91 ASN B N 1
ATOM 1418 C CA . ASN B 1 91 ? 0.849 -4.152 0.342 1 91.38 91 ASN B CA 1
ATOM 1419 C C . ASN B 1 91 ? 0.023 -4.031 -0.936 1 91.38 91 ASN B C 1
ATOM 1421 O O . ASN B 1 91 ? -1.156 -3.678 -0.887 1 91.38 91 ASN B O 1
ATOM 1425 N N . PHE B 1 92 ? 0.635 -4.266 -2.074 1 90.62 92 PHE B N 1
ATOM 1426 C CA . PHE B 1 92 ? -0.054 -4.477 -3.342 1 90.62 92 PHE B CA 1
ATOM 1427 C C . PHE B 1 92 ? 0.797 -5.316 -4.289 1 90.62 92 PHE B C 1
ATOM 1429 O O . PHE B 1 92 ? 2.027 -5.281 -4.219 1 90.62 92 PHE B O 1
ATOM 1436 N N . LEU B 1 93 ? 0.141 -6.035 -5.141 1 93.12 93 LEU B N 1
ATOM 1437 C CA . LEU B 1 93 ? 0.809 -6.973 -6.039 1 93.12 93 LEU B CA 1
ATOM 1438 C C . LEU B 1 93 ? 0.967 -6.371 -7.43 1 93.12 93 LEU B C 1
ATOM 1440 O O . LEU B 1 93 ? -0.006 -5.895 -8.023 1 93.12 93 LEU B O 1
ATOM 1444 N N . LYS B 1 94 ? 2.227 -6.336 -7.902 1 92.75 94 LYS B N 1
ATOM 1445 C CA . LYS B 1 94 ? 2.543 -6.039 -9.297 1 92.75 94 LYS B CA 1
ATOM 1446 C C . LYS B 1 94 ? 2.748 -7.324 -10.102 1 92.75 94 LYS B C 1
ATOM 1448 O O . LYS B 1 94 ? 3.76 -8.008 -9.938 1 92.75 94 LYS B O 1
ATOM 1453 N N . VAL B 1 95 ? 1.801 -7.637 -10.984 1 91.81 95 VAL B N 1
ATOM 1454 C CA . VAL B 1 95 ? 1.898 -8.859 -11.773 1 91.81 95 VAL B CA 1
ATOM 1455 C C . VAL B 1 95 ? 2.986 -8.703 -12.836 1 91.81 95 VAL B C 1
ATOM 1457 O O . VAL B 1 95 ? 3.135 -7.633 -13.422 1 91.81 95 VAL B O 1
ATOM 1460 N N . TRP B 1 96 ? 3.686 -9.82 -12.961 1 89.69 96 TRP B N 1
ATOM 1461 C CA . TRP B 1 96 ? 4.68 -9.812 -14.031 1 89.69 96 TRP B CA 1
ATOM 1462 C C . TRP B 1 96 ? 4.035 -10.141 -15.367 1 89.69 96 TRP B C 1
ATOM 1464 O O . TRP B 1 96 ? 3.102 -10.945 -15.438 1 89.69 96 TRP B O 1
ATOM 1474 N N . LYS B 1 97 ? 4.359 -9.297 -16.453 1 76.94 97 LYS B N 1
ATOM 1475 C CA . LYS B 1 97 ? 3.863 -9.539 -17.812 1 76.94 97 LYS B CA 1
ATOM 1476 C C . LYS B 1 97 ? 4.48 -10.805 -18.391 1 76.94 97 LYS B C 1
ATOM 1478 O O . LYS B 1 97 ? 5.609 -11.164 -18.062 1 76.94 97 LYS B O 1
#

Radius of gyration: 16.62 Å; Cα contacts (8 Å, |Δi|>4): 373; chains: 2; bounding box: 34×42×37 Å

Sequence (194 aa):
MDPSNVNNGGKWQAWQQIGYDVDSEVGRQSAASDVVAQIQSQLGSTPAEALPATKWGDRFQVNVPISGPSGDGTLVTVWQVENGVPRMITNFLKVWKMDPSNVNNGGKWQAWQQIGYDVDSEVGRQSAASDVVAQIQSQLGSTPAEALPATKWGDRFQVNVPISGPSGDGTLVTVWQVENGVPRMITNFLKVWK

Organism: Mycolicibacterium smegmatis (strain ATCC 700084 / mc(2)155) (NCBI:txid246196)

Nearest PDB structures (foldseek):
  4r80-assembly2_B  TM=4.928E-01  e=2.175E-02  synthetic construct
  3fka-assembly1_D  TM=6.838E-01  e=3.378E-01  Ruegeria pomeroyi DSS-3
  5kph-assembly1_A  TM=5.167E-01  e=1.077E-01  synthetic construct
  4q53-assembly1_A  TM=3.787E-01  e=1.802E-01  Bacteroides uniformis ATCC 8492
  7yyh-assembly1_P  TM=5.583E-01  e=7.394E+00  Homo sapiens

Secondary structure (DSSP, 8-state):
--TT-GGGHHHHHHHHHTT---SSHHHHHHHHHHHHHHHHHHHTTS-EEEEEEETTEEEEEEEEEEEETTEEEEEEEEEEEETTEEEEEEEEEEE--/--TT-GGGHHHHHHHHHTT---SSHHHHHHHHHHHHHHHHHHHTTS-EEEEEEETTEEEEEEEEEEEETTEEEEEEEEEEEETTEEEEEEEEEEE--

pLDDT: mean 86.69, std 14.83, range [36.59, 97.94]